Protein AF-A0A6H1ZRX7-F1 (afdb_monomer)

Solvent-accessible surface area (backbone atoms only — not comparable to full-atom values): 13673 Å² total; per-residue (Å²): 132,80,79,82,58,98,49,86,49,51,68,46,70,48,67,36,28,32,14,54,85,36,67,43,73,82,55,83,51,66,71,71,30,57,82,47,90,49,68,53,44,38,74,24,45,64,48,77,35,66,79,59,70,80,54,84,76,78,78,41,60,90,90,24,25,29,31,45,16,80,58,25,36,62,64,74,56,56,71,68,62,50,50,51,51,51,52,53,48,59,75,44,58,86,29,37,34,36,42,47,22,57,44,40,53,51,56,55,65,47,49,80,79,49,79,81,53,93,40,39,31,43,30,35,53,43,35,36,72,52,61,67,44,78,47,79,86,49,89,86,52,99,61,84,49,75,43,44,51,67,81,45,26,67,44,62,56,33,70,56,35,49,53,34,45,48,72,50,92,65,51,32,34,40,31,25,56,47,37,32,42,56,51,66,69,60,51,55,51,51,48,67,62,45,58,38,65,37,33,39,40,21,46,66,85,56,81,91,59,91,66,68,49,46,51,43,67,61,51,49,54,48,50,59,62,46,50,76,80,30,50,66,48,77,56,58,80,62,78,56,132

pLDDT: mean 92.77, std 12.01, range [29.75, 98.88]

Radius of gyration: 18.14 Å; Cα contacts (8 Å, |Δi|>4): 439; chains: 1; bounding box: 44×42×53 Å

Structure (mmCIF, N/CA/C/O backbone):
data_AF-A0A6H1ZRX7-F1
#
_entry.id   AF-A0A6H1ZRX7-F1
#
loop_
_atom_site.group_PDB
_atom_site.id
_atom_site.type_symbol
_atom_site.label_atom_id
_atom_site.label_alt_id
_atom_site.label_comp_id
_atom_site.label_asym_id
_atom_site.label_entity_id
_atom_site.label_seq_id
_atom_site.pdbx_PDB_ins_code
_atom_site.Cartn_x
_atom_site.Cartn_y
_atom_site.Cartn_z
_atom_site.occupancy
_atom_site.B_iso_or_equiv
_atom_site.auth_seq_id
_atom_site.auth_comp_id
_atom_site.auth_asym_id
_atom_site.auth_atom_id
_atom_site.pdbx_PDB_model_num
ATOM 1 N N . MET A 1 1 ? 17.869 -10.042 17.002 1.00 29.75 1 MET A N 1
ATOM 2 C CA . MET A 1 1 ? 16.642 -9.357 16.540 1.00 29.75 1 MET A CA 1
ATOM 3 C C . MET A 1 1 ? 16.739 -9.146 15.039 1.00 29.75 1 MET A C 1
ATOM 5 O O . MET A 1 1 ? 17.423 -8.232 14.589 1.00 29.75 1 MET A O 1
ATOM 9 N N . THR A 1 2 ? 16.136 -10.034 14.254 1.00 31.33 2 THR A N 1
ATOM 10 C CA . THR A 1 2 ? 15.875 -9.780 12.834 1.00 31.33 2 THR A CA 1
ATOM 11 C C . THR A 1 2 ? 15.080 -8.484 12.736 1.00 31.33 2 THR A C 1
ATOM 13 O O . THR A 1 2 ? 14.054 -8.352 13.391 1.00 31.33 2 THR A O 1
ATOM 16 N N . ARG A 1 3 ? 15.579 -7.491 11.990 1.00 42.88 3 ARG A N 1
ATOM 17 C CA . ARG A 1 3 ? 14.794 -6.286 11.689 1.00 42.88 3 ARG A CA 1
ATOM 18 C C . ARG A 1 3 ? 13.498 -6.749 11.026 1.00 42.88 3 ARG A C 1
ATOM 20 O O . ARG A 1 3 ? 13.576 -7.309 9.932 1.00 42.88 3 ARG A O 1
ATOM 27 N N . ASP A 1 4 ? 12.357 -6.542 11.680 1.00 58.94 4 ASP A N 1
ATOM 28 C CA . ASP A 1 4 ? 11.061 -6.905 11.113 1.00 58.94 4 ASP A CA 1
ATOM 29 C C . ASP A 1 4 ? 10.913 -6.252 9.738 1.00 58.94 4 ASP A C 1
ATOM 31 O O . ASP A 1 4 ? 11.025 -5.033 9.568 1.00 58.94 4 ASP A O 1
ATOM 35 N N . ARG A 1 5 ? 10.750 -7.093 8.716 1.00 73.69 5 ARG A N 1
ATOM 36 C CA . ARG A 1 5 ? 10.472 -6.643 7.352 1.00 73.69 5 ARG A CA 1
ATOM 37 C C . ARG A 1 5 ? 9.034 -6.120 7.325 1.00 73.69 5 ARG A C 1
ATOM 39 O O . ARG A 1 5 ? 8.172 -6.675 7.994 1.00 73.69 5 ARG A O 1
ATOM 46 N N . MET A 1 6 ? 8.756 -5.084 6.523 1.00 82.12 6 MET A N 1
ATOM 47 C CA . MET A 1 6 ? 7.382 -4.575 6.362 1.00 82.12 6 MET A CA 1
ATOM 48 C C . MET A 1 6 ? 6.406 -5.685 5.938 1.00 82.12 6 MET A C 1
ATOM 50 O O . MET A 1 6 ? 5.279 -5.704 6.419 1.00 82.12 6 MET A O 1
ATOM 54 N N . TYR A 1 7 ? 6.866 -6.611 5.097 1.00 91.38 7 TYR A N 1
ATOM 55 C CA . TYR A 1 7 ? 6.146 -7.815 4.693 1.00 91.38 7 TYR A CA 1
ATOM 56 C C . TYR A 1 7 ? 7.073 -9.019 4.861 1.00 91.38 7 TYR A C 1
ATOM 58 O O . TYR A 1 7 ? 8.249 -8.933 4.480 1.00 91.38 7 TYR A O 1
ATOM 66 N N . GLN A 1 8 ? 6.572 -10.104 5.452 1.00 92.56 8 GLN A N 1
ATOM 67 C CA . GLN A 1 8 ? 7.368 -11.308 5.714 1.00 92.56 8 GLN A CA 1
ATOM 68 C C . GLN A 1 8 ? 7.704 -12.037 4.407 1.00 92.56 8 GLN A C 1
ATOM 70 O O . GLN A 1 8 ? 8.841 -12.462 4.218 1.00 92.56 8 GLN A O 1
ATOM 75 N N . GLU A 1 9 ? 6.764 -12.037 3.465 1.00 95.38 9 GLU A N 1
ATOM 76 C CA . GLU A 1 9 ? 6.818 -12.687 2.149 1.00 95.38 9 GLU A CA 1
ATOM 77 C C . GLU A 1 9 ? 7.642 -11.887 1.125 1.00 95.38 9 GLU A C 1
ATOM 79 O O . GLU A 1 9 ? 7.784 -12.260 -0.039 1.00 95.38 9 GLU A O 1
ATOM 84 N N . ARG A 1 10 ? 8.218 -10.751 1.535 1.00 95.62 10 ARG A N 1
ATOM 85 C CA . ARG A 1 10 ? 9.048 -9.940 0.646 1.00 95.62 10 ARG A CA 1
ATOM 86 C C . ARG A 1 10 ? 10.395 -10.623 0.398 1.00 95.62 10 ARG A C 1
ATOM 88 O O . ARG A 1 10 ? 11.278 -10.594 1.267 1.00 95.62 10 ARG A O 1
ATOM 95 N N . ALA A 1 11 ? 10.582 -11.102 -0.830 1.00 96.62 11 ALA A N 1
ATOM 96 C CA . ALA A 1 11 ? 11.836 -11.671 -1.326 1.00 96.62 11 ALA A CA 1
ATOM 97 C C . ALA A 1 11 ? 12.908 -10.596 -1.575 1.00 96.62 11 ALA A C 1
ATOM 99 O O . ALA A 1 11 ? 14.098 -10.819 -1.350 1.00 96.62 11 ALA A O 1
ATOM 100 N N . GLY A 1 12 ? 12.498 -9.395 -1.992 1.00 96.06 12 GLY A N 1
ATOM 101 C CA . GLY A 1 12 ? 13.415 -8.296 -2.282 1.00 96.06 12 GLY A CA 1
ATOM 102 C C . GLY A 1 12 ? 12.723 -6.947 -2.438 1.00 96.06 12 GLY A C 1
ATOM 103 O O . GLY A 1 12 ? 11.503 -6.835 -2.334 1.00 96.06 12 GLY A O 1
ATOM 104 N N . ASN A 1 13 ? 13.520 -5.905 -2.677 1.00 95.75 13 ASN A N 1
ATOM 105 C CA . ASN A 1 13 ? 13.021 -4.577 -3.020 1.00 95.75 13 ASN A CA 1
ATOM 106 C C . ASN A 1 13 ? 13.842 -3.975 -4.159 1.00 95.75 13 ASN A C 1
ATOM 108 O O . ASN A 1 13 ? 15.051 -3.790 -4.014 1.00 95.75 13 ASN A O 1
ATOM 112 N N . ILE A 1 14 ? 13.163 -3.591 -5.233 1.00 97.12 14 ILE A N 1
ATOM 113 C CA . ILE A 1 14 ? 13.712 -2.775 -6.309 1.00 97.12 14 ILE A CA 1
ATOM 114 C C . ILE A 1 14 ? 13.394 -1.318 -5.972 1.00 97.12 14 ILE A C 1
ATOM 116 O O . ILE A 1 14 ? 12.264 -0.849 -6.091 1.00 97.12 14 ILE A O 1
ATOM 120 N N . SER A 1 15 ? 14.395 -0.589 -5.476 1.00 95.19 15 SER A N 1
ATOM 121 C CA . SER A 1 15 ? 14.228 0.791 -4.997 1.00 95.19 15 SER A CA 1
ATOM 122 C C . SER A 1 15 ? 14.261 1.812 -6.144 1.00 95.19 15 SER A C 1
ATOM 124 O O . SER A 1 15 ? 15.055 2.753 -6.100 1.00 95.19 15 SER A O 1
ATOM 126 N N . ALA A 1 16 ? 13.432 1.576 -7.171 1.00 97.06 16 ALA A N 1
ATOM 127 C CA . ALA A 1 16 ? 13.330 2.379 -8.396 1.00 97.06 16 ALA A CA 1
ATOM 128 C C . ALA A 1 16 ? 12.628 3.726 -8.183 1.00 97.06 16 ALA A C 1
ATOM 130 O O . ALA A 1 16 ? 12.727 4.612 -9.022 1.00 97.06 16 ALA A O 1
ATOM 131 N N . PHE A 1 17 ? 11.945 3.893 -7.050 1.00 97.75 17 PHE A N 1
ATOM 132 C CA . PHE A 1 17 ? 11.367 5.161 -6.630 1.00 97.75 17 PHE A CA 1
ATOM 133 C C . PHE A 1 17 ? 11.549 5.358 -5.131 1.00 97.75 17 PHE A C 1
ATOM 135 O O . PHE A 1 17 ? 11.467 4.404 -4.345 1.00 97.75 17 PHE A O 1
ATOM 142 N N . ARG A 1 18 ? 11.831 6.592 -4.724 1.00 97.31 18 ARG A N 1
ATOM 143 C CA . ARG A 1 18 ? 12.096 6.952 -3.329 1.00 97.31 18 ARG A CA 1
ATOM 144 C C . ARG A 1 18 ? 11.484 8.306 -3.023 1.00 97.31 18 ARG A C 1
ATOM 146 O O . ARG A 1 18 ? 11.400 9.149 -3.904 1.00 97.31 18 ARG A O 1
ATOM 153 N N . GLY A 1 19 ? 11.123 8.515 -1.761 1.00 97.69 19 GLY A N 1
ATOM 154 C CA . GLY A 1 19 ? 10.521 9.763 -1.303 1.00 97.69 19 GLY A CA 1
ATOM 155 C C . GLY A 1 19 ? 9.003 9.799 -1.478 1.00 97.69 19 GLY A C 1
ATOM 156 O O . GLY A 1 19 ? 8.410 9.050 -2.255 1.00 97.69 19 GLY A O 1
ATOM 157 N N . CYS A 1 20 ? 8.353 10.631 -0.670 1.00 97.88 20 CYS A N 1
ATOM 158 C CA . CYS A 1 20 ? 6.898 10.760 -0.634 1.00 97.88 20 CYS A CA 1
ATOM 159 C C . CYS A 1 20 ? 6.506 12.084 0.033 1.00 97.88 20 C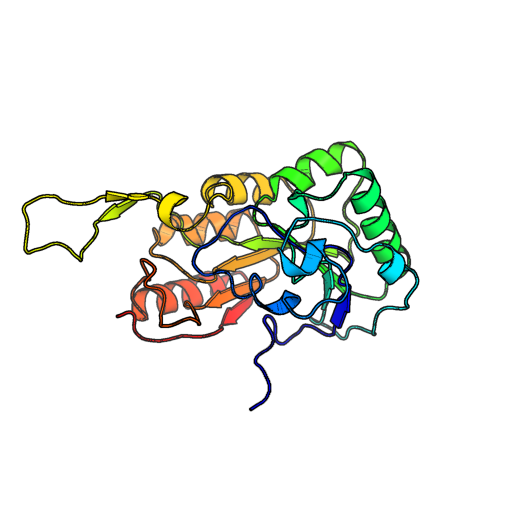YS A C 1
ATOM 161 O O . CYS A 1 20 ? 7.042 12.438 1.087 1.00 97.88 20 CYS A O 1
ATOM 163 N N . SER A 1 21 ? 5.510 12.769 -0.536 1.00 97.44 21 SER A N 1
ATOM 164 C CA . SER A 1 21 ? 5.044 14.082 -0.059 1.00 97.44 21 SER A CA 1
ATOM 165 C C . SER A 1 21 ? 3.755 14.033 0.772 1.00 97.44 21 SER A C 1
ATOM 167 O O . SER A 1 21 ? 3.277 15.069 1.232 1.00 97.44 21 SER A O 1
ATOM 169 N N . PHE A 1 22 ? 3.197 12.846 1.046 1.00 97.44 22 PHE A N 1
ATOM 170 C CA . PHE A 1 22 ? 1.959 12.718 1.830 1.00 97.44 22 PHE A CA 1
ATOM 171 C C . PHE A 1 22 ? 2.107 13.053 3.316 1.00 97.44 22 PHE A C 1
ATOM 173 O O . PHE A 1 22 ? 1.106 13.206 4.009 1.00 97.44 22 PHE A O 1
ATOM 180 N N . GLY A 1 23 ? 3.332 13.163 3.835 1.00 95.62 23 GLY A N 1
ATOM 181 C CA . GLY A 1 23 ? 3.567 13.684 5.184 1.00 95.62 23 GLY A CA 1
ATOM 182 C C . GLY A 1 23 ? 2.878 12.902 6.308 1.00 95.62 23 GLY A C 1
ATOM 183 O O . GLY A 1 23 ? 2.513 13.510 7.309 1.00 95.62 23 GLY A O 1
ATOM 184 N N . CYS A 1 24 ? 2.690 11.584 6.155 1.00 96.50 24 CYS A N 1
ATOM 185 C CA . CYS A 1 24 ? 2.067 10.755 7.190 1.00 96.50 24 CYS A CA 1
ATOM 186 C C . CYS A 1 24 ? 2.858 10.865 8.503 1.00 96.50 24 CYS A C 1
ATOM 188 O O . CYS A 1 24 ? 4.070 10.619 8.503 1.00 96.50 24 CYS A O 1
ATOM 190 N N . THR A 1 25 ? 2.192 11.178 9.615 1.00 95.31 25 THR A N 1
ATOM 191 C CA . THR A 1 25 ? 2.852 11.339 10.924 1.00 95.31 25 THR A CA 1
ATOM 192 C C . THR A 1 25 ? 3.548 10.050 11.359 1.00 95.31 25 THR A C 1
ATOM 194 O O . THR A 1 25 ? 4.666 10.089 11.860 1.00 95.31 25 THR A O 1
ATOM 197 N N . TYR A 1 26 ? 2.940 8.905 11.052 1.00 93.88 26 TYR A N 1
ATOM 198 C CA . TYR A 1 26 ? 3.393 7.547 11.365 1.00 93.88 26 TYR A CA 1
ATOM 199 C C . TYR A 1 26 ? 4.330 6.917 10.313 1.00 93.88 26 TYR A C 1
ATOM 201 O O . TYR A 1 26 ? 4.549 5.707 10.321 1.00 93.88 26 TYR A O 1
ATOM 209 N N . CYS A 1 27 ? 4.886 7.692 9.374 1.00 94.31 27 CYS A N 1
ATOM 210 C CA . CYS A 1 27 ? 5.731 7.139 8.311 1.00 94.31 27 CYS A CA 1
ATOM 211 C C . CYS A 1 27 ? 7.027 6.505 8.854 1.00 94.31 27 CYS A C 1
ATOM 213 O O . CYS A 1 27 ? 7.922 7.206 9.329 1.00 94.31 27 CYS A O 1
ATOM 215 N N . ALA A 1 28 ? 7.174 5.187 8.687 1.00 91.38 28 ALA A N 1
ATOM 216 C CA . ALA A 1 28 ? 8.382 4.455 9.076 1.00 91.38 28 ALA A CA 1
ATOM 217 C C . ALA A 1 28 ? 9.591 4.723 8.154 1.00 91.38 28 ALA A C 1
ATOM 219 O O . ALA A 1 28 ? 10.735 4.530 8.562 1.00 91.38 28 ALA A O 1
ATOM 220 N N . PHE A 1 29 ? 9.364 5.189 6.919 1.00 92.69 29 PHE A N 1
ATOM 221 C CA . PHE A 1 29 ? 10.412 5.292 5.895 1.00 92.69 29 PHE A CA 1
ATOM 222 C C . PHE A 1 29 ? 11.090 6.659 5.800 1.00 92.69 29 PHE A C 1
ATOM 224 O O . PHE A 1 29 ? 12.233 6.723 5.344 1.00 92.69 29 PHE A O 1
ATOM 231 N N . ARG A 1 30 ? 10.453 7.734 6.285 1.00 89.69 30 ARG A N 1
ATOM 232 C CA . ARG A 1 30 ? 10.928 9.122 6.113 1.00 89.69 30 ARG A CA 1
ATOM 233 C C . ARG A 1 30 ? 12.377 9.336 6.553 1.00 89.69 30 ARG A C 1
ATOM 235 O O . ARG A 1 30 ? 13.105 10.117 5.956 1.00 89.69 30 ARG A O 1
ATOM 242 N N . ASN A 1 31 ? 12.806 8.625 7.594 1.00 90.12 31 ASN A N 1
ATOM 243 C CA . ASN A 1 31 ? 14.141 8.779 8.171 1.00 90.12 31 ASN A CA 1
ATOM 244 C C . ASN A 1 31 ? 15.133 7.690 7.739 1.00 90.12 31 ASN A C 1
ATOM 246 O O . ASN A 1 31 ? 16.293 7.732 8.146 1.00 90.12 31 ASN A O 1
ATOM 250 N N . THR A 1 32 ? 14.709 6.729 6.915 1.00 92.56 32 THR A N 1
ATOM 251 C CA . THR A 1 32 ? 15.544 5.581 6.517 1.00 92.56 32 THR A CA 1
ATOM 252 C C . THR A 1 32 ? 16.615 5.950 5.492 1.00 92.56 32 THR A C 1
ATOM 254 O O . THR A 1 32 ? 17.658 5.304 5.439 1.00 92.56 32 THR A O 1
ATOM 257 N N . LEU A 1 33 ? 16.399 7.025 4.725 1.00 93.31 33 LEU A N 1
ATOM 258 C CA . LEU A 1 33 ? 17.283 7.465 3.641 1.00 93.31 33 LEU A CA 1
ATOM 259 C C . LEU A 1 33 ? 18.224 8.619 4.027 1.00 93.31 33 LEU A C 1
ATOM 261 O O . LEU A 1 33 ? 18.982 9.096 3.186 1.00 93.31 33 LEU A O 1
ATOM 265 N N . ARG A 1 34 ? 18.251 9.038 5.302 1.00 92.88 34 ARG A N 1
ATOM 266 C CA . ARG A 1 34 ? 19.078 10.169 5.783 1.00 92.88 34 ARG A CA 1
ATOM 267 C C . ARG A 1 34 ? 20.581 10.005 5.528 1.00 92.88 34 ARG A C 1
ATOM 269 O O . ARG A 1 34 ? 21.298 10.994 5.474 1.00 92.88 34 ARG A O 1
ATOM 276 N N . ARG A 1 35 ? 21.056 8.763 5.390 1.00 93.19 35 ARG A N 1
ATOM 277 C CA . ARG A 1 35 ? 22.462 8.419 5.107 1.00 93.19 35 ARG A CA 1
ATOM 278 C C . ARG A 1 35 ? 22.719 8.065 3.635 1.00 93.19 35 ARG A C 1
ATOM 280 O O . ARG A 1 35 ? 23.774 7.528 3.322 1.00 93.19 35 ARG A O 1
ATOM 287 N N . SER A 1 36 ? 21.757 8.311 2.742 1.00 93.88 36 SER A N 1
ATOM 288 C CA . SER A 1 36 ? 21.918 8.075 1.301 1.00 93.88 36 SER A CA 1
ATOM 289 C C . SER A 1 36 ? 23.018 8.965 0.711 1.00 93.88 36 SER A C 1
ATOM 291 O O . SER A 1 36 ? 23.246 10.075 1.191 1.00 93.88 36 SER A O 1
ATOM 293 N N . SER A 1 37 ? 23.689 8.512 -0.348 1.00 94.81 37 SER A N 1
ATOM 294 C CA . SER A 1 37 ? 24.596 9.354 -1.140 1.00 94.81 37 SER A CA 1
ATOM 295 C C . SER A 1 37 ? 23.838 10.376 -1.994 1.00 94.81 37 SER A C 1
ATOM 297 O O . SER A 1 37 ? 24.353 11.463 -2.228 1.00 94.81 37 SER A O 1
ATOM 299 N N . CYS A 1 38 ? 22.606 10.059 -2.403 1.00 96.50 38 CYS A N 1
ATOM 300 C CA . CYS A 1 38 ? 21.742 10.960 -3.160 1.00 96.50 38 CYS A CA 1
ATOM 301 C C . CYS A 1 38 ? 21.141 12.043 -2.249 1.00 96.50 38 CYS A C 1
ATOM 303 O O . CYS A 1 38 ? 20.524 11.731 -1.229 1.00 96.50 38 CYS A O 1
ATOM 305 N N . GLU A 1 39 ? 21.288 13.309 -2.635 1.00 97.19 39 GLU A N 1
ATOM 306 C CA . GLU A 1 39 ? 20.795 14.465 -1.880 1.00 97.19 39 GLU A CA 1
ATOM 307 C C . GLU A 1 39 ? 19.269 14.454 -1.721 1.00 97.19 39 GLU A C 1
ATOM 309 O O . GLU A 1 39 ? 18.771 14.501 -0.594 1.00 97.19 39 GLU A O 1
ATOM 314 N N . LYS A 1 40 ? 18.530 14.253 -2.820 1.00 97.81 40 LYS A N 1
ATOM 315 C CA . LYS A 1 40 ? 17.060 14.155 -2.821 1.00 97.81 40 LYS A CA 1
ATOM 316 C C . LYS A 1 40 ? 16.547 13.055 -1.890 1.00 97.81 40 LYS A C 1
ATOM 318 O O . LYS A 1 40 ? 15.585 13.241 -1.146 1.00 97.81 40 LYS A O 1
ATOM 323 N N . CYS A 1 41 ? 17.244 11.916 -1.852 1.00 97.06 41 CYS A N 1
ATOM 324 C CA . CYS A 1 41 ? 16.946 10.835 -0.913 1.00 97.06 41 CYS A CA 1
ATOM 325 C C . CYS A 1 41 ? 17.078 11.268 0.554 1.00 97.06 41 CYS A C 1
ATOM 327 O O . CYS A 1 41 ? 16.247 10.866 1.370 1.00 97.06 41 CYS A O 1
ATOM 329 N N . ARG A 1 42 ? 18.102 12.060 0.912 1.00 96.69 42 ARG A N 1
ATOM 330 C CA . ARG A 1 42 ? 18.337 12.481 2.309 1.00 96.69 42 ARG A CA 1
ATOM 331 C C . ARG A 1 42 ? 17.192 13.328 2.849 1.00 96.69 42 ARG A C 1
ATOM 333 O O . ARG A 1 42 ? 16.850 13.196 4.024 1.00 96.69 42 ARG A O 1
ATOM 340 N N . ILE A 1 43 ? 16.607 14.158 1.988 1.00 96.06 43 ILE A N 1
ATOM 341 C CA . ILE A 1 43 ? 15.466 15.022 2.314 1.00 96.06 43 ILE A CA 1
ATOM 342 C C . ILE A 1 43 ? 14.107 14.370 2.016 1.00 96.06 43 ILE A C 1
ATOM 344 O O . ILE A 1 43 ? 13.069 14.965 2.296 1.00 96.06 43 ILE A O 1
ATOM 348 N N . PHE A 1 44 ? 14.105 13.123 1.529 1.00 96.94 44 PHE A N 1
ATOM 349 C CA . PHE A 1 44 ? 12.909 12.339 1.206 1.00 96.94 44 PHE A CA 1
ATOM 350 C C . PHE A 1 44 ? 12.023 12.964 0.108 1.00 96.94 44 PHE A C 1
ATOM 352 O O . PHE A 1 44 ? 10.813 12.726 0.074 1.00 96.94 44 PHE A O 1
ATOM 359 N N . GLU A 1 45 ? 12.630 13.739 -0.796 1.00 97.75 45 GLU A N 1
ATOM 360 C CA . GLU A 1 45 ? 11.983 14.281 -1.996 1.00 97.75 45 GLU A CA 1
ATOM 361 C C . GLU A 1 45 ? 11.624 13.128 -2.954 1.00 97.75 45 GLU A C 1
ATOM 363 O O . GLU A 1 45 ? 12.478 12.266 -3.178 1.00 97.75 45 GLU A O 1
ATOM 368 N N . PRO A 1 46 ? 10.398 13.063 -3.509 1.00 98.12 46 PRO A N 1
ATOM 369 C CA . PRO A 1 46 ? 10.025 12.042 -4.490 1.00 98.12 46 PRO A CA 1
ATOM 370 C C . PRO A 1 46 ? 10.869 12.122 -5.772 1.00 98.12 46 PRO A C 1
ATOM 372 O O . PRO A 1 46 ? 10.929 13.175 -6.399 1.00 98.12 46 PRO A O 1
ATOM 375 N N . HIS A 1 47 ? 11.524 11.027 -6.163 1.00 97.94 47 HIS A N 1
ATOM 376 C CA . HIS A 1 47 ? 12.254 10.912 -7.434 1.00 97.94 47 HIS A CA 1
ATOM 377 C C . HIS A 1 47 ? 12.536 9.448 -7.805 1.00 97.94 47 HIS A C 1
ATOM 379 O O . HIS A 1 47 ? 12.568 8.553 -6.947 1.00 97.94 47 HIS A O 1
ATOM 385 N N . ALA A 1 48 ? 12.767 9.220 -9.099 1.00 97.88 48 ALA A N 1
ATOM 386 C CA . ALA A 1 48 ? 13.123 7.922 -9.649 1.00 97.88 48 ALA A CA 1
ATOM 387 C C . ALA A 1 48 ? 14.623 7.601 -9.515 1.00 97.88 48 ALA A C 1
ATOM 389 O O . ALA A 1 48 ? 15.479 8.478 -9.411 1.00 97.88 48 ALA A O 1
ATOM 390 N N . HIS A 1 49 ? 14.909 6.304 -9.524 1.00 97.12 49 HIS A N 1
ATOM 391 C CA . HIS A 1 49 ? 16.229 5.678 -9.551 1.00 97.12 49 HIS A CA 1
ATOM 392 C C . HIS A 1 49 ? 16.192 4.534 -10.570 1.00 97.12 49 HIS A C 1
ATOM 394 O O . HIS A 1 49 ? 16.256 3.360 -10.202 1.00 97.12 49 HIS A O 1
ATOM 400 N N . LEU A 1 50 ? 15.970 4.854 -11.846 1.00 97.00 50 LEU A N 1
ATOM 401 C CA . LEU A 1 50 ? 15.710 3.846 -12.881 1.00 97.00 50 LEU A CA 1
ATOM 402 C C . LEU A 1 50 ? 16.933 2.986 -13.220 1.00 97.00 50 LEU A C 1
ATOM 404 O O . LEU A 1 50 ? 16.763 1.872 -13.705 1.00 97.00 50 LEU A O 1
ATOM 408 N N . GLU A 1 51 ? 18.143 3.419 -12.862 1.00 96.38 51 GLU A N 1
ATOM 409 C CA . GLU A 1 51 ? 19.376 2.637 -13.018 1.00 96.38 51 GLU A CA 1
ATOM 410 C C . GLU A 1 51 ? 19.334 1.290 -12.273 1.00 96.38 51 GLU A C 1
ATOM 412 O O . GLU A 1 51 ? 20.095 0.367 -12.558 1.00 96.38 51 GLU A O 1
ATOM 417 N N . VAL A 1 52 ? 18.438 1.133 -11.290 1.00 95.50 52 VAL A N 1
ATOM 418 C CA . VAL A 1 52 ? 18.270 -0.149 -10.592 1.00 95.50 52 VAL A CA 1
ATOM 419 C C . VAL A 1 52 ? 17.560 -1.203 -11.445 1.00 95.50 52 VAL A C 1
ATOM 421 O O . VAL A 1 52 ? 17.641 -2.384 -11.103 1.00 95.50 52 VAL A O 1
ATOM 424 N N . LEU A 1 53 ? 16.873 -0.801 -12.520 1.00 96.69 53 LEU A N 1
ATOM 425 C CA . LEU A 1 53 ? 16.144 -1.695 -13.426 1.00 96.69 53 LEU A CA 1
ATOM 426 C C . LEU A 1 53 ? 17.081 -2.477 -14.364 1.00 96.69 53 LEU A C 1
ATOM 428 O O . LEU A 1 53 ? 16.669 -3.476 -14.950 1.00 96.69 53 LEU A O 1
ATOM 432 N N . ASP A 1 54 ? 18.362 -2.107 -14.435 1.00 95.56 54 ASP A N 1
ATOM 433 C CA . ASP A 1 54 ? 19.385 -2.884 -15.149 1.00 95.56 54 ASP A CA 1
ATOM 434 C C . ASP A 1 54 ? 19.744 -4.188 -14.418 1.00 95.56 54 ASP A C 1
ATOM 436 O O . ASP A 1 54 ? 20.350 -5.100 -14.985 1.00 95.56 54 ASP A O 1
ATOM 440 N N . LYS A 1 55 ? 19.355 -4.308 -13.143 1.00 94.00 55 LYS A N 1
ATOM 441 C CA . LYS A 1 55 ? 19.668 -5.463 -12.299 1.00 94.00 55 LYS A CA 1
ATOM 442 C C . LYS A 1 55 ? 18.614 -6.557 -12.429 1.00 94.00 55 LYS A C 1
ATOM 444 O O . LYS A 1 55 ? 17.409 -6.301 -12.415 1.00 94.00 55 LYS A O 1
ATOM 449 N N . THR A 1 56 ? 19.076 -7.804 -12.439 1.00 97.25 56 THR A N 1
ATOM 450 C CA . THR A 1 56 ? 18.210 -8.983 -12.328 1.00 97.25 56 THR A CA 1
ATOM 451 C C . THR A 1 56 ? 17.567 -9.044 -10.934 1.00 97.25 56 THR A C 1
ATOM 453 O O . THR A 1 56 ? 18.293 -9.039 -9.934 1.00 97.25 56 THR A O 1
ATOM 456 N N . PRO A 1 57 ? 16.227 -9.108 -10.829 1.00 97.38 57 PRO A N 1
ATOM 457 C CA . PRO A 1 57 ? 15.547 -9.252 -9.552 1.00 97.38 57 PRO A CA 1
ATOM 458 C C . PRO A 1 57 ? 15.760 -10.666 -8.978 1.00 97.38 57 PRO A C 1
ATOM 460 O O . PRO A 1 57 ? 15.946 -11.619 -9.743 1.00 97.38 57 PRO A O 1
ATOM 463 N N . PRO A 1 58 ? 15.712 -10.843 -7.641 1.00 96.81 58 PRO A N 1
ATOM 464 C CA . PRO A 1 58 ? 15.753 -12.175 -7.035 1.00 96.81 58 PRO A CA 1
ATOM 465 C C . PRO A 1 58 ? 14.582 -13.043 -7.511 1.00 96.81 58 PRO A C 1
ATOM 467 O O . PRO A 1 58 ? 13.569 -12.523 -7.968 1.00 96.81 58 PRO A O 1
ATOM 470 N N . LYS A 1 59 ? 14.696 -14.370 -7.382 1.00 97.31 59 LYS A N 1
ATOM 471 C CA . LYS A 1 59 ? 13.551 -15.267 -7.604 1.00 97.31 59 LYS A CA 1
ATOM 472 C C . LYS A 1 59 ? 12.499 -15.103 -6.508 1.00 97.31 59 LYS A C 1
ATOM 474 O O . LYS A 1 59 ? 12.853 -14.828 -5.366 1.00 97.31 59 LYS A O 1
ATOM 479 N N . THR A 1 60 ? 11.234 -15.306 -6.864 1.00 97.75 60 THR A N 1
ATOM 480 C CA . THR A 1 60 ? 10.116 -15.422 -5.918 1.00 97.75 60 THR A CA 1
ATOM 481 C C . THR A 1 60 ? 9.648 -16.869 -5.858 1.00 97.75 60 THR A C 1
ATOM 483 O O . THR A 1 60 ? 9.596 -17.551 -6.885 1.00 97.75 60 THR A O 1
ATOM 486 N N . LYS A 1 61 ? 9.307 -17.336 -4.662 1.00 96.12 61 LYS A N 1
ATOM 487 C CA . LYS A 1 61 ? 8.532 -18.562 -4.428 1.00 96.12 61 LYS A CA 1
ATOM 488 C C . LYS A 1 61 ? 7.023 -18.271 -4.522 1.00 96.12 61 LYS A C 1
ATOM 490 O O . LYS A 1 61 ? 6.657 -17.103 -4.670 1.00 96.12 61 LYS A O 1
ATOM 495 N N . PRO A 1 62 ? 6.144 -19.292 -4.437 1.00 92.50 62 PRO A N 1
ATOM 496 C CA . PRO A 1 62 ? 4.722 -19.051 -4.199 1.00 92.50 62 PRO A CA 1
ATOM 497 C C . PRO A 1 62 ? 4.520 -18.085 -3.024 1.00 92.50 62 PRO A C 1
ATOM 499 O O . PRO A 1 62 ? 5.278 -18.132 -2.056 1.00 92.50 62 PRO A O 1
ATOM 502 N N . ASP A 1 63 ? 3.559 -17.173 -3.165 1.00 90.88 63 ASP A N 1
ATOM 503 C CA . ASP A 1 63 ? 3.182 -16.122 -2.201 1.00 90.88 63 ASP A CA 1
ATOM 504 C C . ASP A 1 63 ? 4.232 -15.035 -1.909 1.00 90.88 63 ASP A C 1
ATOM 506 O O . ASP A 1 63 ? 3.900 -13.994 -1.333 1.00 90.88 63 ASP A O 1
ATOM 510 N N . GLU A 1 64 ? 5.478 -15.220 -2.355 1.00 97.25 64 GLU A N 1
ATOM 511 C CA . GLU A 1 64 ? 6.511 -14.195 -2.279 1.00 97.25 64 GLU A CA 1
ATOM 512 C C . GLU A 1 64 ? 6.358 -13.147 -3.382 1.00 97.25 64 GLU A C 1
ATOM 514 O O . GLU A 1 64 ? 5.926 -13.416 -4.505 1.00 97.25 64 GLU A O 1
ATOM 519 N N . PHE A 1 65 ? 6.811 -11.935 -3.077 1.00 98.31 65 PHE A N 1
ATOM 520 C CA . PHE A 1 65 ? 6.851 -10.840 -4.035 1.00 98.31 65 PHE A CA 1
ATOM 521 C C . PHE A 1 65 ? 8.059 -9.931 -3.824 1.00 98.31 65 PHE A C 1
ATOM 523 O O . PHE A 1 65 ? 8.715 -9.904 -2.775 1.00 98.31 65 PHE A O 1
ATOM 530 N N . ILE A 1 66 ? 8.336 -9.137 -4.847 1.00 98.38 66 ILE A N 1
ATOM 531 C CA . ILE A 1 66 ? 9.378 -8.120 -4.857 1.00 98.38 66 ILE A CA 1
ATOM 532 C C . ILE A 1 66 ? 8.699 -6.764 -4.824 1.00 98.38 66 ILE A C 1
ATOM 534 O O . ILE A 1 66 ? 7.918 -6.426 -5.709 1.00 98.38 66 ILE A O 1
ATOM 538 N N . THR A 1 67 ? 8.991 -5.963 -3.806 1.00 97.75 67 THR A N 1
ATOM 539 C CA . THR A 1 67 ? 8.427 -4.614 -3.744 1.00 97.75 67 THR A CA 1
ATOM 540 C C . THR A 1 67 ? 9.143 -3.700 -4.724 1.00 97.75 67 THR A C 1
ATOM 542 O O . THR A 1 67 ? 10.371 -3.752 -4.829 1.00 97.75 67 THR A O 1
ATOM 545 N N . ILE A 1 68 ? 8.401 -2.815 -5.380 1.00 97.38 68 ILE A N 1
ATOM 546 C CA . ILE A 1 68 ? 8.976 -1.711 -6.148 1.00 97.38 68 ILE A CA 1
ATOM 547 C C . ILE A 1 68 ? 8.688 -0.411 -5.410 1.00 97.38 68 ILE A C 1
ATOM 549 O O . ILE A 1 68 ? 7.541 -0.091 -5.114 1.00 97.38 68 ILE A O 1
ATOM 553 N N . GLY A 1 69 ? 9.750 0.325 -5.084 1.00 93.69 69 GLY A N 1
ATOM 554 C CA . GLY A 1 69 ? 9.630 1.640 -4.459 1.00 93.69 69 GLY A CA 1
ATOM 555 C C . GLY A 1 69 ? 9.153 1.624 -3.004 1.00 93.69 69 GLY A C 1
ATOM 556 O O . GLY A 1 69 ? 8.475 2.552 -2.589 1.00 93.69 69 GLY A O 1
ATOM 557 N N . LEU A 1 70 ? 9.533 0.622 -2.195 1.00 94.00 70 LEU A N 1
ATOM 558 C CA . LEU A 1 70 ? 9.105 0.512 -0.784 1.00 94.00 70 LEU A CA 1
ATOM 559 C C . LEU A 1 70 ? 9.343 1.783 0.059 1.00 94.00 70 LEU A C 1
ATOM 561 O O . LEU A 1 70 ? 8.621 2.052 1.012 1.00 94.00 70 LEU A O 1
ATOM 565 N N . THR A 1 71 ? 10.390 2.545 -0.260 1.00 94.69 71 THR A N 1
ATOM 566 C CA . THR A 1 71 ? 10.765 3.786 0.437 1.00 94.69 71 THR A CA 1
ATOM 567 C C . THR A 1 71 ? 10.230 5.044 -0.251 1.00 94.69 71 THR A C 1
ATOM 569 O O . THR A 1 71 ? 10.765 6.133 -0.039 1.00 94.69 71 THR A O 1
ATOM 572 N N . GLY A 1 72 ? 9.222 4.912 -1.104 1.00 96.25 72 GLY A N 1
ATOM 573 C CA . GLY A 1 72 ? 8.564 6.017 -1.782 1.00 96.25 72 GLY A CA 1
ATOM 574 C C . GLY A 1 72 ? 7.088 5.730 -2.024 1.00 96.25 72 GLY A C 1
ATOM 575 O O . GLY A 1 72 ? 6.564 4.709 -1.587 1.00 96.25 72 GLY A O 1
ATOM 576 N N . ASP A 1 73 ? 6.411 6.656 -2.693 1.00 97.69 73 ASP A N 1
ATOM 577 C CA . ASP A 1 73 ? 5.039 6.447 -3.151 1.00 97.69 73 ASP A CA 1
ATOM 578 C C . ASP A 1 73 ? 4.958 6.701 -4.654 1.00 97.69 73 ASP A C 1
ATOM 580 O O . ASP A 1 73 ? 5.184 7.822 -5.106 1.00 97.69 73 ASP A O 1
ATOM 584 N N . ILE A 1 74 ? 4.649 5.653 -5.419 1.00 96.00 74 ILE A N 1
ATOM 585 C CA . ILE A 1 74 ? 4.778 5.675 -6.880 1.00 96.00 74 ILE A CA 1
ATOM 586 C C . ILE A 1 74 ? 3.837 6.674 -7.564 1.00 96.00 74 ILE A C 1
ATOM 588 O O . ILE A 1 74 ? 4.069 7.034 -8.707 1.00 96.00 74 ILE A O 1
ATOM 592 N N . SER A 1 75 ? 2.810 7.178 -6.872 1.00 97.19 75 SER A N 1
ATOM 593 C CA . SER A 1 75 ? 1.900 8.182 -7.443 1.00 97.19 75 SER A CA 1
ATOM 594 C C . SER A 1 75 ? 2.546 9.545 -7.720 1.00 97.19 75 SER A C 1
ATOM 596 O O . SER A 1 75 ? 1.926 10.390 -8.361 1.00 97.19 75 SER A O 1
ATOM 598 N N . PHE A 1 76 ? 3.775 9.769 -7.245 1.00 97.50 76 PHE A N 1
ATOM 599 C CA . PHE A 1 76 ? 4.581 10.950 -7.572 1.00 97.50 76 PHE A CA 1
ATOM 600 C C . PHE A 1 76 ? 5.534 10.729 -8.761 1.00 97.50 76 PHE A C 1
ATOM 602 O O . PHE A 1 76 ? 6.300 11.631 -9.086 1.00 97.50 76 PHE A O 1
ATOM 609 N N . MET A 1 77 ? 5.538 9.539 -9.364 1.00 95.69 77 MET A N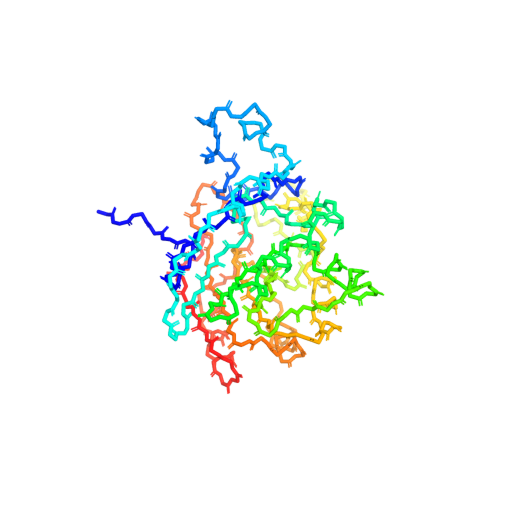 1
ATOM 610 C CA . MET A 1 77 ? 6.389 9.200 -10.505 1.00 95.69 77 MET A CA 1
ATOM 611 C C . MET A 1 77 ? 5.819 9.762 -11.814 1.00 95.69 77 MET A C 1
ATOM 613 O O . MET A 1 77 ? 4.598 9.835 -11.992 1.00 95.69 77 MET A O 1
ATOM 617 N N . ASP A 1 78 ? 6.698 10.105 -12.756 1.00 95.44 78 ASP A N 1
ATOM 618 C CA . ASP A 1 78 ? 6.271 10.438 -14.112 1.00 95.44 78 ASP A CA 1
ATOM 619 C C . ASP A 1 78 ? 5.647 9.205 -14.813 1.00 95.44 78 ASP A C 1
ATOM 621 O O . ASP A 1 78 ? 6.194 8.101 -14.736 1.00 95.44 78 ASP A O 1
ATOM 625 N N . PRO A 1 79 ? 4.507 9.345 -15.513 1.00 94.50 79 PRO A N 1
ATOM 626 C CA . PRO A 1 79 ? 3.860 8.232 -16.204 1.00 94.50 79 PRO A CA 1
ATOM 627 C C . PRO A 1 79 ? 4.764 7.404 -17.131 1.00 94.50 79 PRO A C 1
ATOM 629 O O . PRO A 1 79 ? 4.599 6.184 -17.199 1.00 94.50 79 PRO A O 1
ATOM 632 N N . ALA A 1 80 ? 5.713 8.020 -17.842 1.00 93.62 80 ALA A N 1
ATOM 633 C CA . ALA A 1 80 ? 6.612 7.298 -18.740 1.00 93.62 80 ALA A CA 1
ATOM 634 C C . ALA A 1 80 ? 7.626 6.446 -17.959 1.00 93.62 80 ALA A C 1
ATOM 636 O O . ALA A 1 80 ? 7.890 5.301 -18.332 1.00 93.62 80 ALA A O 1
ATOM 637 N N . GLU A 1 81 ? 8.135 6.958 -16.835 1.00 95.88 81 GLU A N 1
ATOM 638 C CA . GLU A 1 81 ? 8.993 6.192 -15.921 1.00 95.88 81 GLU A CA 1
ATOM 639 C C . GLU A 1 81 ? 8.242 4.982 -15.345 1.00 95.88 81 GLU A C 1
ATOM 641 O O . GLU A 1 81 ? 8.790 3.876 -15.272 1.00 95.88 81 GLU A O 1
ATOM 646 N N . PHE A 1 82 ? 6.961 5.160 -15.003 1.00 96.12 82 PHE A N 1
ATOM 647 C CA . PHE A 1 82 ? 6.118 4.072 -14.511 1.00 96.12 82 PHE A CA 1
ATOM 648 C C . PHE A 1 82 ? 5.897 2.986 -15.567 1.00 96.12 82 PHE A C 1
ATOM 650 O O . PHE A 1 82 ? 5.983 1.795 -15.261 1.00 96.12 82 PHE A O 1
ATOM 657 N N . ILE A 1 83 ? 5.674 3.369 -16.827 1.00 94.25 83 ILE A N 1
ATOM 658 C CA . ILE A 1 83 ? 5.605 2.417 -17.945 1.00 94.25 83 ILE A CA 1
ATOM 659 C C . ILE A 1 83 ? 6.923 1.634 -18.065 1.00 94.25 83 ILE A C 1
ATOM 661 O O . ILE A 1 83 ? 6.894 0.420 -18.273 1.00 94.25 83 ILE A O 1
ATOM 665 N N . GLY A 1 84 ? 8.071 2.284 -17.846 1.00 95.19 84 GLY A N 1
ATOM 666 C CA . GLY A 1 84 ? 9.373 1.615 -17.761 1.00 95.19 84 GLY A CA 1
ATOM 667 C C . GLY A 1 84 ? 9.439 0.554 -16.654 1.00 95.19 84 GLY A C 1
ATOM 668 O O . GLY A 1 84 ? 9.932 -0.553 -16.885 1.00 95.19 84 GLY A O 1
ATOM 669 N N . ILE A 1 85 ? 8.872 0.837 -15.475 1.00 97.12 85 ILE A N 1
ATOM 670 C CA . ILE A 1 85 ? 8.735 -0.147 -14.388 1.00 97.12 85 ILE A CA 1
ATOM 671 C C . ILE A 1 85 ? 7.864 -1.333 -14.813 1.00 97.12 85 ILE A C 1
ATOM 673 O O . ILE A 1 85 ? 8.236 -2.479 -14.556 1.00 97.12 85 ILE A O 1
ATOM 677 N N . LEU A 1 86 ? 6.731 -1.095 -15.478 1.00 97.12 86 LEU A N 1
ATOM 678 C CA . LEU A 1 86 ? 5.883 -2.186 -15.968 1.00 97.12 86 LEU A CA 1
ATOM 679 C C . LEU A 1 86 ? 6.611 -3.047 -17.011 1.00 97.12 86 LEU A C 1
ATOM 681 O O . LEU A 1 86 ? 6.514 -4.273 -16.960 1.00 97.12 86 LEU A O 1
ATOM 685 N N . GLY A 1 87 ? 7.398 -2.429 -17.896 1.00 97.06 87 GLY A N 1
ATOM 686 C CA . GLY A 1 87 ? 8.271 -3.136 -18.835 1.00 97.06 87 GLY A CA 1
ATOM 687 C C . GLY A 1 87 ? 9.305 -4.020 -18.129 1.00 97.06 87 GLY A C 1
ATOM 688 O O . GLY A 1 87 ? 9.522 -5.165 -18.528 1.00 97.06 87 GLY A O 1
ATOM 689 N N . TYR A 1 88 ? 9.890 -3.539 -17.028 1.00 98.06 88 TYR A N 1
ATOM 690 C CA . TYR A 1 88 ? 10.774 -4.346 -16.184 1.00 98.06 88 TYR A CA 1
ATOM 691 C C . TYR A 1 88 ? 10.045 -5.539 -15.550 1.00 98.06 88 TYR A C 1
ATOM 693 O O . TYR A 1 88 ? 10.566 -6.655 -15.574 1.00 98.06 88 TYR A O 1
ATOM 701 N N . CYS A 1 89 ? 8.832 -5.339 -15.028 1.00 98.19 89 CYS A N 1
ATOM 702 C CA . CYS A 1 89 ? 8.022 -6.430 -14.483 1.00 98.19 89 CYS A CA 1
ATOM 703 C C . CYS A 1 89 ? 7.696 -7.486 -15.549 1.00 98.19 89 CYS A C 1
ATOM 705 O O . CYS A 1 89 ? 7.812 -8.678 -15.272 1.00 98.19 89 CYS A O 1
ATOM 707 N N . LEU A 1 90 ? 7.345 -7.063 -16.769 1.00 97.75 90 LEU A N 1
ATOM 708 C CA . LEU A 1 90 ? 7.066 -7.956 -17.900 1.00 97.75 90 LEU A CA 1
ATOM 709 C C . LEU A 1 90 ? 8.296 -8.758 -18.331 1.00 97.75 90 LEU A C 1
ATOM 711 O O . LEU A 1 90 ? 8.189 -9.954 -18.592 1.00 97.75 90 LEU A O 1
ATOM 715 N N . LYS A 1 91 ? 9.474 -8.124 -18.364 1.00 98.00 91 LYS A N 1
ATOM 716 C CA . LYS A 1 91 ? 10.745 -8.804 -18.660 1.00 98.00 91 LYS A CA 1
ATOM 717 C C . LYS A 1 91 ? 11.000 -9.975 -17.706 1.00 98.00 91 LYS A C 1
ATOM 719 O O . LYS A 1 91 ? 11.553 -10.991 -18.118 1.00 98.00 91 LYS A O 1
ATOM 724 N N . TRP A 1 92 ? 10.584 -9.843 -16.449 1.00 98.00 92 TRP A N 1
ATOM 725 C CA . TRP A 1 92 ? 10.744 -10.848 -15.399 1.00 98.00 92 TRP A CA 1
ATOM 726 C C . TRP A 1 92 ? 9.399 -11.473 -15.013 1.00 98.00 92 TRP A C 1
ATOM 728 O O . TRP A 1 92 ? 9.029 -11.507 -13.839 1.00 98.00 92 TRP A O 1
ATOM 738 N N . PHE A 1 93 ? 8.657 -11.961 -16.012 1.00 97.38 93 PHE A N 1
ATOM 739 C CA . PHE A 1 93 ? 7.302 -12.500 -15.838 1.00 97.38 93 PHE A CA 1
ATOM 740 C C . PHE A 1 93 ? 7.217 -13.708 -14.887 1.00 97.38 93 PHE A C 1
ATOM 742 O O . PHE A 1 93 ? 6.154 -13.983 -14.338 1.00 97.38 93 PHE A O 1
ATOM 749 N N . ASP A 1 94 ? 8.331 -14.413 -14.661 1.00 97.25 94 ASP A N 1
ATOM 750 C CA . ASP A 1 94 ? 8.455 -15.533 -13.721 1.00 97.25 94 ASP A CA 1
ATOM 751 C C . ASP A 1 94 ? 8.689 -15.081 -12.261 1.00 97.25 94 ASP A C 1
ATOM 753 O O . ASP A 1 94 ? 9.103 -15.873 -11.405 1.00 97.25 94 ASP A O 1
ATOM 757 N N . ARG A 1 95 ? 8.469 -13.792 -11.974 1.00 98.19 95 ARG A N 1
ATOM 758 C CA . ARG A 1 95 ? 8.538 -13.158 -10.651 1.00 98.19 95 ARG A CA 1
ATOM 759 C C . ARG A 1 95 ? 7.246 -12.428 -10.346 1.00 98.19 95 ARG A C 1
ATOM 761 O O . ARG A 1 95 ? 6.678 -11.814 -11.241 1.00 98.19 95 ARG A O 1
ATOM 768 N N . THR A 1 96 ? 6.862 -12.382 -9.075 1.00 98.62 96 THR A N 1
ATOM 769 C CA . THR A 1 96 ? 5.755 -11.534 -8.612 1.00 98.62 96 THR A CA 1
ATOM 770 C C . THR A 1 96 ? 6.277 -10.205 -8.069 1.00 98.62 96 THR A C 1
ATOM 772 O O . THR A 1 96 ? 7.207 -10.174 -7.258 1.00 98.62 96 THR A O 1
ATOM 775 N N . PHE A 1 97 ? 5.649 -9.099 -8.460 1.00 98.62 97 PHE A N 1
ATOM 776 C CA . PHE A 1 97 ? 5.969 -7.754 -7.986 1.00 98.62 97 PHE A CA 1
ATOM 777 C C . PHE A 1 97 ? 4.801 -7.144 -7.214 1.00 98.62 97 PHE A C 1
ATOM 779 O O . PHE A 1 97 ? 3.645 -7.339 -7.572 1.00 98.62 97 PHE A O 1
ATOM 786 N N . LEU A 1 98 ? 5.106 -6.364 -6.178 1.00 98.38 98 LEU A N 1
ATOM 787 C CA . LEU A 1 98 ? 4.141 -5.534 -5.459 1.00 98.38 98 LEU A CA 1
ATOM 788 C C . LEU A 1 98 ? 4.496 -4.062 -5.667 1.00 98.38 98 LEU A C 1
ATOM 790 O O . LEU A 1 98 ? 5.586 -3.619 -5.286 1.00 98.38 98 LEU A O 1
ATOM 794 N N . ILE A 1 99 ? 3.555 -3.302 -6.219 1.00 98.12 99 ILE A N 1
ATOM 795 C CA . ILE A 1 99 ? 3.652 -1.850 -6.368 1.00 98.12 99 ILE A CA 1
ATOM 796 C C . ILE A 1 99 ? 2.542 -1.223 -5.534 1.00 98.12 99 ILE A C 1
ATOM 798 O O . ILE A 1 99 ? 1.374 -1.550 -5.717 1.00 98.12 99 ILE A O 1
ATOM 802 N N . GLN A 1 100 ? 2.888 -0.323 -4.616 1.00 96.38 100 GLN A N 1
ATOM 803 C CA . GLN A 1 100 ? 1.927 0.255 -3.679 1.00 96.38 100 GLN A CA 1
ATOM 804 C C . GLN A 1 100 ? 1.914 1.783 -3.732 1.00 96.38 100 GLN A C 1
ATOM 806 O O . GLN A 1 100 ? 2.956 2.424 -3.862 1.00 96.38 100 GLN A O 1
ATOM 811 N N . SER A 1 101 ? 0.724 2.363 -3.569 1.00 97.81 101 SER A N 1
ATOM 812 C CA . SER A 1 101 ? 0.530 3.803 -3.395 1.00 97.81 101 SER A CA 1
ATOM 813 C C . SER A 1 101 ? -0.626 4.109 -2.444 1.00 97.81 101 SER A C 1
ATOM 815 O O . SER A 1 101 ? -1.625 3.389 -2.414 1.00 97.81 101 SER A O 1
ATOM 817 N N . LYS A 1 102 ? -0.545 5.220 -1.706 1.00 97.75 102 LYS A N 1
ATOM 818 C CA . LYS A 1 102 ? -1.689 5.829 -1.001 1.00 97.75 102 LYS A CA 1
ATOM 819 C C . LYS A 1 102 ? -2.561 6.722 -1.894 1.00 97.75 102 LYS A C 1
ATOM 821 O O . LYS A 1 102 ? -3.483 7.365 -1.397 1.00 97.75 102 LYS A O 1
ATOM 826 N N . ASN A 1 103 ? -2.310 6.747 -3.196 1.00 98.19 103 ASN A N 1
ATOM 827 C CA . ASN A 1 103 ? -3.146 7.394 -4.198 1.00 98.19 103 ASN A CA 1
ATOM 828 C C . ASN A 1 103 ? -3.354 6.460 -5.408 1.00 98.19 103 ASN A C 1
ATOM 830 O O . ASN A 1 103 ? -2.789 6.694 -6.475 1.00 98.19 103 ASN A O 1
ATOM 834 N N . PRO A 1 104 ? -4.144 5.380 -5.252 1.00 97.56 104 PRO A N 1
ATOM 835 C CA . PRO A 1 104 ? -4.327 4.378 -6.301 1.00 97.56 104 PRO A CA 1
ATOM 836 C C . PRO A 1 104 ? -5.094 4.885 -7.535 1.00 97.56 104 PRO A C 1
ATOM 838 O O . PRO A 1 104 ? -5.044 4.233 -8.570 1.00 97.56 104 PRO A O 1
ATOM 841 N N . ASP A 1 105 ? -5.731 6.059 -7.467 1.00 96.75 105 ASP A N 1
ATOM 842 C CA . ASP A 1 105 ? -6.307 6.758 -8.632 1.00 96.75 105 ASP A CA 1
ATOM 843 C C . ASP A 1 105 ? -5.260 7.012 -9.735 1.00 96.75 105 ASP A C 1
ATOM 845 O O . ASP A 1 105 ? -5.567 6.993 -10.925 1.00 96.75 105 ASP A O 1
ATOM 849 N N . TYR A 1 106 ? -3.989 7.158 -9.342 1.00 96.50 106 TYR A N 1
ATOM 850 C CA . TYR A 1 106 ? -2.862 7.239 -10.270 1.00 96.50 106 TYR A CA 1
ATOM 851 C C . TYR A 1 106 ? -2.804 6.040 -11.230 1.00 96.50 106 TYR A C 1
ATOM 853 O O . TYR A 1 106 ? -2.564 6.225 -12.420 1.00 96.50 106 TYR A O 1
ATOM 861 N N . PHE A 1 107 ? -3.075 4.822 -10.747 1.00 95.19 107 PHE A N 1
ATOM 862 C CA . PHE A 1 107 ? -3.050 3.624 -11.589 1.00 95.19 107 PHE A CA 1
ATOM 863 C C . PHE A 1 107 ? -4.194 3.613 -12.605 1.00 95.19 107 PHE A C 1
ATOM 865 O O . PHE A 1 107 ? -3.966 3.238 -13.750 1.00 95.19 107 PHE A O 1
ATOM 872 N N . GLY A 1 108 ? -5.390 4.075 -12.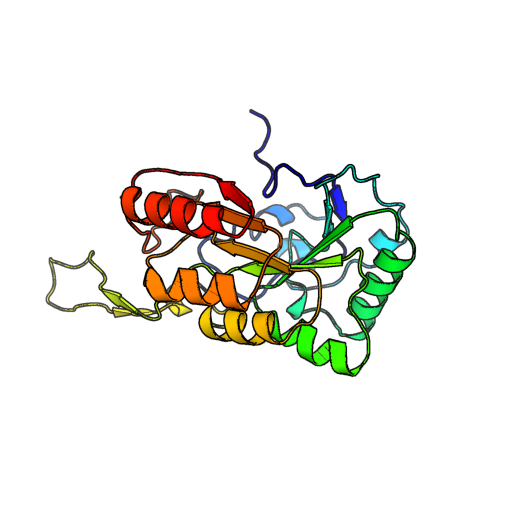224 1.00 89.88 108 GLY A N 1
ATOM 873 C CA . GLY A 1 108 ? -6.543 4.143 -13.130 1.00 89.88 108 GLY A CA 1
ATOM 874 C C . GLY A 1 108 ? -6.268 5.048 -14.332 1.00 89.88 108 GLY A C 1
ATOM 875 O O . GLY A 1 108 ? -6.439 4.634 -15.473 1.00 89.88 108 GLY A O 1
ATOM 876 N N . LYS A 1 109 ? -5.706 6.237 -14.081 1.00 88.38 109 LYS A N 1
ATOM 877 C CA . LYS A 1 109 ? -5.289 7.183 -15.134 1.00 88.38 109 LYS A CA 1
ATOM 878 C C . LYS A 1 109 ? -4.223 6.611 -16.064 1.00 88.38 109 LYS A C 1
ATOM 880 O O . LYS A 1 109 ? -4.210 6.899 -17.256 1.00 88.38 109 LYS A O 1
ATOM 885 N N . LEU A 1 110 ? -3.307 5.807 -15.531 1.00 87.69 110 LEU A N 1
ATOM 886 C CA . LEU A 1 110 ? -2.292 5.141 -16.346 1.00 87.69 110 LEU A CA 1
ATOM 887 C C . LEU A 1 110 ? -2.884 4.028 -17.205 1.00 87.69 110 LEU A C 1
ATOM 889 O O . LEU A 1 110 ? -2.420 3.825 -18.326 1.00 87.69 110 LEU A O 1
ATOM 893 N N . MET A 1 111 ? -3.910 3.334 -16.709 1.00 85.50 111 MET A N 1
ATOM 894 C CA . MET A 1 111 ? -4.575 2.260 -17.443 1.00 85.50 111 MET A CA 1
ATOM 895 C C . MET A 1 111 ? -5.325 2.746 -18.695 1.00 85.50 111 MET A C 1
ATOM 897 O O . MET A 1 111 ? -5.631 1.947 -19.571 1.00 85.50 111 MET A O 1
ATOM 901 N N . GLU A 1 112 ? -5.531 4.056 -18.855 1.00 85.25 112 GLU A N 1
ATOM 902 C CA . GLU A 1 112 ? -5.972 4.648 -20.129 1.00 85.25 112 GLU A CA 1
ATOM 903 C C . GLU A 1 112 ? -4.916 4.514 -21.245 1.00 85.25 112 GLU A C 1
ATOM 905 O O . GLU A 1 112 ? -5.232 4.652 -22.426 1.00 85.25 112 GLU A O 1
ATOM 910 N N . ARG A 1 113 ? -3.647 4.272 -20.886 1.00 83.44 113 ARG A N 1
ATOM 911 C CA . ARG A 1 113 ? -2.493 4.235 -21.805 1.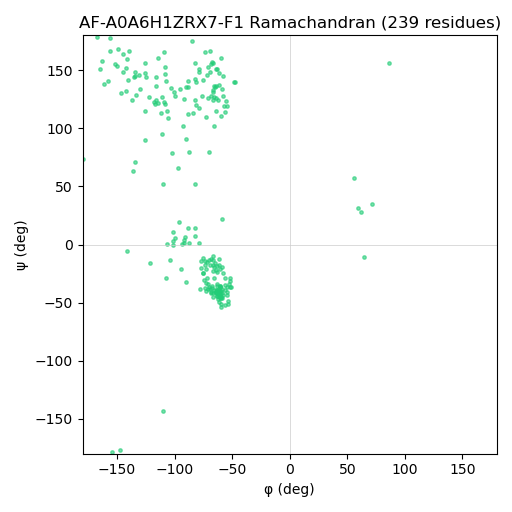00 83.44 113 ARG A CA 1
ATOM 912 C C . ARG A 1 113 ? -1.744 2.903 -21.812 1.00 83.44 113 ARG A C 1
ATOM 914 O O . ARG A 1 113 ? -0.924 2.678 -22.697 1.00 83.44 113 ARG A O 1
ATOM 921 N N . THR A 1 114 ? -1.955 2.054 -20.812 1.00 89.44 114 THR A N 1
ATOM 922 C CA . THR A 1 114 ? -1.255 0.773 -20.641 1.00 89.44 114 THR A CA 1
ATOM 923 C C . THR A 1 114 ? -2.109 -0.204 -19.828 1.00 89.44 114 THR A C 1
ATOM 925 O O . THR A 1 114 ? -3.219 0.123 -19.431 1.00 89.44 114 THR A O 1
ATOM 928 N N . TRP A 1 115 ? -1.611 -1.404 -19.549 1.00 93.31 115 TRP A N 1
ATOM 929 C CA . TRP A 1 115 ? -2.256 -2.365 -18.652 1.00 93.31 115 TRP A CA 1
ATOM 930 C C . TRP A 1 115 ? -1.289 -2.813 -17.556 1.00 93.31 115 TRP A C 1
ATOM 932 O O . TRP A 1 115 ? -0.068 -2.766 -17.718 1.00 93.31 115 TRP A O 1
ATOM 942 N N . ILE A 1 116 ? -1.832 -3.265 -16.425 1.00 96.06 116 ILE A N 1
ATOM 943 C CA . ILE A 1 116 ? -1.029 -3.839 -15.344 1.00 96.06 116 ILE A CA 1
ATOM 944 C C . ILE A 1 116 ? -0.735 -5.314 -15.673 1.00 96.06 116 ILE A C 1
ATOM 946 O O . ILE A 1 116 ? -1.675 -6.080 -15.888 1.00 96.06 116 ILE A O 1
ATOM 950 N N . PRO A 1 117 ? 0.537 -5.748 -15.718 1.00 96.69 117 PRO A N 1
ATOM 951 C CA . PRO A 1 117 ? 0.886 -7.146 -15.963 1.00 96.69 117 PRO A CA 1
ATOM 952 C C . PRO A 1 117 ? 0.337 -8.099 -14.894 1.00 96.69 117 PRO A C 1
ATOM 954 O O . PRO A 1 117 ? 0.317 -7.770 -13.711 1.00 96.69 117 PRO A O 1
ATOM 957 N N . ASN A 1 118 ? 0.002 -9.334 -15.278 1.00 96.50 118 ASN A N 1
ATOM 958 C CA . ASN A 1 118 ? -0.535 -10.353 -14.356 1.00 96.50 118 ASN A CA 1
ATOM 959 C C . ASN A 1 118 ? 0.439 -10.768 -13.239 1.00 96.50 118 ASN A C 1
ATOM 961 O O . ASN A 1 118 ? 0.038 -11.354 -12.233 1.00 96.50 118 ASN A O 1
ATOM 965 N N . ASN A 1 119 ? 1.729 -10.490 -13.399 1.00 98.19 119 ASN A N 1
ATOM 966 C CA . ASN A 1 119 ? 2.729 -10.732 -12.370 1.00 98.19 119 ASN A CA 1
ATOM 967 C C . ASN A 1 119 ? 2.937 -9.522 -11.435 1.00 98.19 119 ASN A C 1
ATOM 969 O O . ASN A 1 119 ? 3.820 -9.553 -10.580 1.00 98.19 119 ASN A O 1
ATOM 973 N N . VAL A 1 120 ? 2.120 -8.472 -11.567 1.00 98.38 120 VAL A N 1
ATOM 974 C CA . VAL A 1 120 ? 2.129 -7.277 -10.718 1.00 98.38 120 VAL A CA 1
ATOM 975 C C . VAL A 1 120 ? 0.861 -7.230 -9.869 1.00 98.38 120 VAL A C 1
ATOM 977 O O . VAL A 1 120 ? -0.254 -7.281 -10.379 1.00 98.38 120 VAL A O 1
ATOM 980 N N . ILE A 1 121 ? 1.047 -7.082 -8.563 1.00 98.56 121 ILE A N 1
ATOM 981 C CA . ILE A 1 121 ? -0.000 -6.835 -7.576 1.00 98.56 121 ILE A CA 1
ATOM 982 C C . ILE A 1 121 ? 0.000 -5.340 -7.263 1.00 98.56 121 ILE A C 1
ATOM 984 O O . ILE A 1 121 ? 1.041 -4.773 -6.910 1.00 98.56 121 ILE A O 1
ATOM 988 N N . ILE A 1 122 ? -1.166 -4.703 -7.364 1.00 98.38 122 ILE A N 1
ATOM 989 C CA . ILE A 1 122 ? -1.351 -3.306 -6.968 1.00 98.38 122 ILE A CA 1
ATOM 990 C C . ILE A 1 122 ? -1.815 -3.231 -5.519 1.00 98.38 122 ILE A C 1
ATOM 992 O O . ILE A 1 122 ? -2.818 -3.821 -5.117 1.00 98.38 122 ILE A O 1
ATOM 996 N N . GLY A 1 123 ? -1.070 -2.476 -4.723 1.00 98.25 123 GLY A N 1
ATOM 997 C CA . GLY A 1 123 ? -1.346 -2.253 -3.319 1.00 98.25 123 GLY A CA 1
ATOM 998 C C . GLY A 1 123 ? -1.852 -0.849 -3.018 1.00 98.25 123 GLY A C 1
ATOM 999 O O . GLY A 1 123 ? -1.377 0.140 -3.578 1.00 98.25 123 GLY A O 1
ATOM 1000 N N . THR A 1 124 ? -2.723 -0.734 -2.018 1.00 98.56 124 THR A N 1
ATOM 1001 C CA . THR A 1 124 ? -2.949 0.543 -1.329 1.00 98.56 124 THR A CA 1
ATOM 1002 C C . THR A 1 124 ? -3.112 0.356 0.173 1.00 98.56 124 THR A C 1
ATOM 1004 O O . THR A 1 124 ? -3.276 -0.759 0.669 1.00 98.56 124 THR A O 1
ATOM 1007 N N . THR A 1 125 ? -3.051 1.462 0.911 1.00 98.31 125 THR A N 1
ATOM 1008 C CA . THR A 1 125 ? -3.347 1.486 2.343 1.00 98.31 125 THR A CA 1
ATOM 1009 C C . THR A 1 125 ? -4.758 2.020 2.576 1.00 98.31 125 THR A C 1
ATOM 1011 O O . THR A 1 125 ? -5.095 3.086 2.063 1.00 98.31 125 THR A O 1
ATOM 1014 N N . ILE A 1 126 ? -5.560 1.330 3.384 1.00 98.69 126 ILE A N 1
ATOM 1015 C CA . ILE A 1 126 ? -6.867 1.793 3.873 1.00 98.69 126 ILE A CA 1
ATOM 1016 C C . ILE A 1 126 ? -6.816 1.700 5.398 1.00 98.69 126 ILE A C 1
ATOM 1018 O O . ILE A 1 126 ? -7.088 0.654 5.973 1.00 98.69 126 ILE A O 1
ATOM 1022 N N . GLU A 1 127 ? -6.389 2.777 6.059 1.00 98.44 127 GLU A N 1
ATOM 1023 C CA . GLU A 1 127 ? -6.170 2.779 7.514 1.00 98.44 127 GLU A CA 1
ATOM 1024 C C . GLU A 1 127 ? -7.482 2.805 8.310 1.00 98.44 127 GLU A C 1
ATOM 1026 O O . GLU A 1 127 ? -7.546 2.306 9.429 1.00 98.44 127 GLU A O 1
ATOM 1031 N N . THR A 1 128 ? -8.523 3.422 7.749 1.00 98.44 128 THR A N 1
ATOM 1032 C CA . THR A 1 128 ? -9.795 3.715 8.416 1.00 98.44 128 THR A CA 1
ATOM 1033 C C . THR A 1 128 ? -10.918 3.872 7.392 1.00 98.44 128 THR A C 1
ATOM 1035 O O . THR A 1 128 ? -10.665 4.044 6.201 1.00 98.44 128 THR A O 1
ATOM 1038 N N . THR A 1 129 ? -12.165 3.871 7.859 1.00 98.31 129 THR A N 1
ATOM 1039 C CA . THR A 1 129 ? -13.325 4.374 7.106 1.00 98.31 129 THR A CA 1
ATOM 1040 C C . THR A 1 129 ? -13.833 5.724 7.632 1.00 98.31 129 THR A C 1
ATOM 1042 O O . THR A 1 129 ? -14.850 6.225 7.157 1.00 98.31 129 THR A O 1
ATOM 1045 N N . THR A 1 130 ? -13.191 6.268 8.662 1.00 94.25 130 THR A N 1
ATOM 1046 C CA . THR A 1 130 ? -13.644 7.397 9.473 1.00 94.25 130 THR A CA 1
ATOM 1047 C C . THR A 1 130 ? -12.900 8.667 9.074 1.00 94.25 130 THR A C 1
ATOM 1049 O O . THR A 1 130 ? -11.681 8.659 8.930 1.00 94.25 130 THR A O 1
ATOM 1052 N N . GLN A 1 131 ? -13.640 9.768 8.927 1.00 92.94 131 GLN A N 1
ATOM 1053 C CA . GLN A 1 131 ? -13.078 11.073 8.567 1.00 92.94 131 GLN A CA 1
ATOM 1054 C C . GLN A 1 131 ? -12.672 11.906 9.793 1.00 92.94 131 GLN A C 1
ATOM 1056 O O . GLN A 1 131 ? -11.723 12.688 9.701 1.00 92.94 131 GLN A O 1
ATOM 1061 N N . TYR A 1 132 ? -13.397 11.760 10.907 1.00 90.94 132 TYR A N 1
ATOM 1062 C CA . TYR A 1 132 ? -13.268 12.588 12.106 1.00 90.94 132 TYR A CA 1
ATOM 1063 C C . TYR A 1 132 ? -13.269 11.742 13.383 1.00 90.94 132 TYR A C 1
ATOM 1065 O O . TYR A 1 132 ? -14.022 10.775 13.478 1.00 90.94 132 TYR A O 1
ATOM 1073 N N . TRP A 1 133 ? -12.482 12.149 14.376 1.00 88.00 133 TRP A N 1
ATOM 1074 C CA . TRP A 1 133 ? -12.456 11.572 15.718 1.00 88.00 133 TRP A CA 1
ATOM 1075 C C . TRP A 1 133 ? -12.542 12.669 16.770 1.00 88.00 133 TRP A C 1
ATOM 1077 O O . TRP A 1 133 ? -11.948 13.740 16.619 1.00 88.00 133 TRP A O 1
ATOM 1087 N N . ASP A 1 134 ? -13.211 12.359 17.873 1.00 78.44 134 ASP A N 1
ATOM 1088 C CA . ASP A 1 134 ? -13.165 13.195 19.065 1.00 78.44 134 ASP A CA 1
ATOM 1089 C C . ASP A 1 134 ? -11.780 13.079 19.712 1.00 78.44 134 ASP A C 1
ATOM 1091 O O . ASP A 1 134 ? -11.322 11.973 20.030 1.00 78.44 134 ASP A O 1
ATOM 1095 N N . SER A 1 135 ? -11.097 14.204 19.949 1.00 66.25 135 SER A N 1
ATOM 1096 C CA . SER A 1 135 ? -9.911 14.192 20.802 1.00 66.25 135 SER A CA 1
ATOM 1097 C C . SER A 1 135 ? -10.343 13.849 22.228 1.00 66.25 135 SER A C 1
ATOM 1099 O O . SER A 1 135 ? -10.864 14.692 22.956 1.00 66.25 135 SER A O 1
ATOM 1101 N N . LYS A 1 136 ? -10.130 12.605 22.662 1.00 60.28 136 LYS A N 1
ATOM 1102 C CA . LYS A 1 136 ? -10.327 12.249 24.076 1.00 60.28 136 LYS A CA 1
ATOM 1103 C C . LYS A 1 136 ? -9.358 13.006 25.001 1.00 60.28 136 LYS A C 1
ATOM 1105 O O . LYS A 1 136 ? -9.672 13.212 26.166 1.00 60.28 136 LYS A O 1
ATOM 1110 N N . GLU A 1 137 ? -8.220 13.468 24.482 1.00 50.88 137 GLU A N 1
ATOM 1111 C CA . GLU A 1 137 ? -7.246 14.300 25.200 1.00 50.88 137 GLU A CA 1
ATOM 1112 C C . GLU A 1 137 ? -7.593 15.793 25.071 1.00 50.88 137 GLU A C 1
ATOM 1114 O O . GLU A 1 137 ? -7.026 16.483 24.232 1.00 50.88 137 GLU A O 1
ATOM 1119 N N . GLN A 1 138 ? -8.553 16.260 25.875 1.00 42.56 138 GLN A N 1
ATOM 1120 C CA . GLN A 1 138 ? -8.632 17.618 26.451 1.00 42.56 138 GLN A CA 1
ATOM 1121 C C . GLN A 1 138 ? -9.902 17.704 27.319 1.00 42.56 138 GLN A C 1
ATOM 1123 O O . GLN A 1 138 ? -10.917 18.267 26.932 1.00 42.56 138 GLN A O 1
ATOM 1128 N N . TRP A 1 139 ? -9.860 17.064 28.492 1.00 45.12 139 TRP A N 1
ATOM 1129 C CA . TRP A 1 139 ? -10.910 17.163 29.522 1.00 45.12 139 TRP A CA 1
ATOM 1130 C C . TRP A 1 139 ? -10.635 18.273 30.549 1.00 45.12 139 TRP A C 1
ATOM 1132 O O . TRP A 1 139 ? -11.402 18.436 31.489 1.00 45.12 139 TRP A O 1
ATOM 1142 N N . GLU A 1 140 ? -9.570 19.059 30.373 1.00 45.69 140 GLU A N 1
ATOM 1143 C CA . GLU A 1 140 ? -9.207 20.118 31.327 1.00 45.69 140 GLU A CA 1
ATOM 1144 C C . GLU A 1 140 ? -9.552 21.532 30.847 1.00 45.69 140 GLU A C 1
ATOM 1146 O O . GLU A 1 140 ? -9.574 22.459 31.651 1.00 45.69 140 GLU A O 1
ATOM 1151 N N . GLN A 1 141 ? -9.873 21.727 29.565 1.00 47.06 141 GLN A N 1
ATOM 1152 C CA . GLN A 1 141 ? -10.284 23.027 29.027 1.00 47.06 141 GLN A CA 1
ATOM 1153 C C . GLN A 1 141 ? -11.384 22.802 27.984 1.00 47.06 141 GLN A C 1
ATOM 1155 O O . GLN A 1 141 ? -11.255 21.920 27.145 1.00 47.06 141 GLN A O 1
ATOM 1160 N N . ASN A 1 142 ? -12.475 23.566 28.080 1.00 49.34 142 ASN A N 1
ATOM 1161 C CA . ASN A 1 142 ? -13.777 23.417 27.405 1.00 49.34 142 ASN A CA 1
ATOM 1162 C C . ASN A 1 142 ? -13.801 23.414 25.851 1.00 49.34 142 ASN A C 1
ATOM 1164 O O . ASN A 1 142 ? -14.861 23.639 25.271 1.00 49.34 142 ASN A O 1
ATOM 1168 N N . ASP A 1 143 ? -12.705 23.102 25.158 1.00 55.81 143 ASP A N 1
ATOM 1169 C CA . ASP A 1 143 ? -12.634 23.064 23.695 1.00 55.81 143 ASP A CA 1
ATOM 1170 C C . ASP A 1 143 ? -12.461 21.627 23.181 1.00 55.81 143 ASP A C 1
ATOM 1172 O O . ASP A 1 143 ? -11.355 21.097 23.067 1.00 55.81 143 ASP A O 1
ATOM 1176 N N . LYS A 1 144 ? -13.577 20.979 22.820 1.00 58.22 144 LYS A N 1
ATOM 1177 C CA . LYS A 1 144 ? -13.549 19.707 22.079 1.00 58.22 144 LYS A CA 1
ATOM 1178 C C . LYS A 1 144 ? -12.820 19.905 20.748 1.00 58.22 144 LYS A C 1
ATOM 1180 O O . LYS A 1 144 ? -13.360 20.516 19.826 1.00 58.22 144 LYS A O 1
ATOM 1185 N N . LYS A 1 145 ? -11.627 19.330 20.601 1.00 68.31 145 LYS A N 1
ATOM 1186 C CA . LYS A 1 145 ? -10.901 19.340 19.330 1.00 68.31 145 LYS A CA 1
ATOM 1187 C C . LYS A 1 145 ? -11.309 18.140 18.473 1.00 68.31 145 LYS A C 1
ATOM 1189 O O . LYS A 1 145 ? -10.989 16.992 18.765 1.00 68.31 145 LYS A O 1
ATOM 1194 N N . ILE A 1 146 ? -11.994 18.398 17.365 1.00 76.75 146 ILE A N 1
ATOM 1195 C CA . ILE A 1 146 ? -12.274 17.362 16.364 1.00 76.75 146 ILE A CA 1
ATOM 1196 C C . ILE A 1 146 ? -11.011 17.167 15.521 1.00 76.75 146 ILE A C 1
ATOM 1198 O O . ILE A 1 146 ? -10.552 18.088 14.841 1.00 76.75 146 ILE A O 1
ATOM 1202 N N . LEU A 1 147 ? -10.432 15.969 15.571 1.00 85.12 147 LEU A N 1
ATOM 1203 C CA . LEU A 1 147 ? -9.319 15.582 14.708 1.00 85.12 147 LEU A CA 1
ATOM 1204 C C . LEU A 1 147 ? -9.880 15.001 13.417 1.00 85.12 147 LEU A C 1
ATOM 1206 O O . LEU A 1 147 ? -10.797 14.190 13.443 1.00 85.12 147 LEU A O 1
ATOM 1210 N N . SER A 1 148 ? -9.317 15.392 12.284 1.00 92.38 148 SER A N 1
ATOM 1211 C CA . SER A 1 148 ? -9.656 14.838 10.976 1.00 92.38 148 SER A CA 1
ATOM 1212 C C . SER A 1 148 ? -8.522 13.970 10.433 1.00 92.38 148 SER A C 1
ATOM 1214 O O . SER A 1 148 ? -7.383 14.050 10.899 1.00 92.38 148 SER A O 1
ATOM 1216 N N . TYR A 1 149 ? -8.793 13.165 9.405 1.00 94.00 149 TYR A N 1
ATOM 1217 C CA . TYR A 1 149 ? -7.762 12.347 8.749 1.00 94.00 149 TYR A CA 1
ATOM 1218 C C . TYR A 1 149 ? -6.527 13.159 8.316 1.00 94.00 149 TYR A C 1
ATOM 1220 O O . TYR A 1 149 ? -5.392 12.689 8.442 1.00 94.00 149 TYR A O 1
ATOM 1228 N N . SER A 1 150 ? -6.727 14.405 7.870 1.00 94.12 150 SER A N 1
ATOM 1229 C CA . SER A 1 150 ? -5.645 15.269 7.382 1.00 94.12 150 SER A CA 1
ATOM 1230 C C . SER A 1 150 ? -4.644 15.679 8.467 1.00 94.12 150 SER A C 1
ATOM 1232 O O . SER A 1 150 ? -3.510 16.037 8.148 1.00 94.12 150 SER A O 1
ATOM 1234 N N . ASN A 1 151 ? -5.008 15.549 9.750 1.00 94.12 151 ASN A N 1
ATOM 1235 C CA . ASN A 1 151 ? -4.080 15.716 10.868 1.00 94.12 151 ASN A CA 1
ATOM 1236 C C . ASN A 1 151 ? -3.005 14.613 10.906 1.00 94.12 151 ASN A C 1
ATOM 1238 O O . ASN A 1 151 ? -1.932 14.829 11.467 1.00 94.12 151 ASN A O 1
ATOM 1242 N N . TYR A 1 152 ? -3.272 13.448 10.305 1.00 94.81 152 TYR A N 1
ATOM 1243 C CA . TYR A 1 152 ? -2.366 12.298 10.301 1.00 94.81 152 TYR A CA 1
ATOM 1244 C C . TYR A 1 152 ? -1.702 12.051 8.946 1.00 94.81 152 TYR A C 1
ATOM 1246 O O . TYR A 1 152 ? -0.604 11.495 8.909 1.00 94.81 152 TYR A O 1
ATOM 1254 N N . SER A 1 153 ? -2.343 12.422 7.834 1.00 96.62 153 SER A N 1
ATOM 1255 C CA . SER A 1 153 ? -1.811 12.225 6.483 1.00 96.62 153 SER A CA 1
ATOM 1256 C C . SER A 1 153 ? -2.430 13.184 5.467 1.00 96.62 153 SER A C 1
ATOM 1258 O O . SER A 1 153 ? -3.635 13.396 5.467 1.00 96.62 153 SER A O 1
ATOM 1260 N N . LYS A 1 154 ? -1.615 13.699 4.541 1.00 97.44 154 LYS A N 1
ATOM 1261 C CA . LYS A 1 154 ? -2.061 14.493 3.382 1.00 97.44 154 LYS A CA 1
ATOM 1262 C C . LYS A 1 154 ? -2.414 13.637 2.159 1.00 97.44 154 LYS A C 1
ATOM 1264 O O . LYS A 1 154 ? -2.718 14.184 1.105 1.00 97.44 154 LYS A O 1
ATOM 1269 N N . ALA A 1 155 ? -2.311 12.312 2.258 1.00 97.94 155 ALA A N 1
ATOM 1270 C CA . ALA A 1 155 ? -2.747 11.423 1.187 1.00 97.94 155 ALA A CA 1
ATOM 1271 C C . ALA A 1 155 ? -4.274 11.488 1.002 1.00 97.94 155 ALA A C 1
ATOM 1273 O O . ALA A 1 155 ? -4.981 11.793 1.967 1.00 97.94 155 ALA A O 1
ATOM 1274 N N . PRO A 1 156 ? -4.800 11.142 -0.192 1.00 98.19 156 PRO A N 1
ATOM 1275 C CA . PRO A 1 156 ? -6.238 11.011 -0.411 1.00 98.19 156 PRO A CA 1
ATOM 1276 C C . PRO A 1 156 ? -6.891 10.179 0.689 1.00 98.19 156 PRO A C 1
ATOM 1278 O O . PRO A 1 156 ? -6.318 9.177 1.119 1.00 98.19 156 PRO A O 1
ATOM 1281 N N . HIS A 1 157 ? -8.073 10.577 1.154 1.00 98.38 157 HIS A N 1
ATOM 1282 C CA . HIS A 1 157 ? -8.769 9.842 2.208 1.00 98.38 157 HIS A CA 1
ATOM 1283 C C . HIS A 1 157 ? -9.019 8.376 1.783 1.00 98.38 157 HIS A C 1
ATOM 1285 O O . HIS A 1 157 ? -9.301 8.134 0.604 1.00 98.38 157 HIS A O 1
ATOM 1291 N N . PRO A 1 158 ? -8.970 7.387 2.699 1.00 98.62 158 PRO A N 1
ATOM 1292 C CA . PRO A 1 158 ? -9.184 5.978 2.365 1.00 98.62 158 PRO A CA 1
ATOM 1293 C C . PRO A 1 158 ? -10.466 5.666 1.582 1.00 98.62 158 PRO A C 1
ATOM 1295 O O . PRO A 1 158 ? -10.462 4.749 0.771 1.00 98.62 158 PRO A O 1
ATOM 1298 N N . SER A 1 159 ? -11.538 6.451 1.742 1.00 98.56 159 SER A N 1
ATOM 1299 C CA . SER A 1 159 ? -12.760 6.297 0.931 1.00 98.56 159 SER A CA 1
ATOM 1300 C C . SER A 1 159 ? -12.541 6.560 -0.564 1.00 98.56 159 SER A C 1
ATOM 1302 O O . SER A 1 159 ? -13.166 5.900 -1.391 1.00 98.56 159 SER A O 1
ATOM 1304 N N . LEU A 1 160 ? -11.651 7.490 -0.927 1.00 98.50 160 LEU A N 1
ATOM 1305 C CA . LEU A 1 160 ? -11.263 7.742 -2.318 1.00 98.50 160 LEU A CA 1
ATOM 1306 C C . LEU A 1 160 ? -10.377 6.610 -2.841 1.00 98.50 160 LEU A C 1
ATOM 1308 O O . LEU A 1 160 ? -10.565 6.145 -3.960 1.00 98.50 160 LEU A O 1
ATOM 1312 N N . ARG A 1 161 ? -9.466 6.109 -1.997 1.00 98.56 161 ARG A N 1
ATOM 1313 C CA . ARG A 1 161 ? -8.613 4.961 -2.337 1.00 98.56 161 ARG A CA 1
ATOM 1314 C C . ARG A 1 161 ? -9.440 3.704 -2.580 1.00 98.56 161 ARG A C 1
ATOM 1316 O O . ARG A 1 161 ? -9.183 2.992 -3.539 1.00 98.56 161 ARG A O 1
ATOM 1323 N N . TYR A 1 162 ? -10.450 3.464 -1.745 1.00 98.69 162 TYR A N 1
ATOM 1324 C CA . TYR A 1 162 ? -11.424 2.389 -1.921 1.00 98.69 162 TYR A CA 1
ATOM 1325 C C . TYR A 1 162 ? -12.082 2.449 -3.305 1.00 98.69 162 TYR A C 1
ATOM 1327 O O . TYR A 1 162 ? -12.076 1.443 -4.007 1.00 98.69 162 TYR A O 1
ATOM 1335 N N . ARG A 1 163 ? -12.607 3.616 -3.711 1.00 98.44 163 ARG A N 1
ATOM 1336 C CA . ARG A 1 163 ? -13.270 3.782 -5.016 1.00 98.44 163 ARG A CA 1
ATOM 1337 C C . ARG A 1 163 ? -12.323 3.459 -6.168 1.00 98.44 163 ARG A C 1
ATOM 1339 O O . ARG A 1 163 ? -12.634 2.579 -6.959 1.00 98.44 163 ARG A O 1
ATOM 1346 N N . ALA A 1 164 ? -11.138 4.067 -6.167 1.00 98.12 164 ALA A N 1
ATOM 1347 C CA . ALA A 1 164 ? -10.128 3.802 -7.186 1.00 98.12 164 ALA A CA 1
ATOM 1348 C C . ALA A 1 164 ? -9.747 2.311 -7.244 1.00 98.12 164 ALA A C 1
ATOM 1350 O O . ALA A 1 164 ? -9.703 1.722 -8.314 1.00 98.12 164 ALA A O 1
ATOM 1351 N N . MET A 1 165 ? -9.552 1.647 -6.099 1.00 98.38 165 MET A N 1
ATOM 1352 C CA . MET A 1 165 ? -9.227 0.213 -6.076 1.00 98.38 165 MET A CA 1
ATOM 1353 C C . MET A 1 165 ? -10.356 -0.691 -6.585 1.00 98.38 165 MET A C 1
ATOM 1355 O O . MET A 1 165 ? -10.072 -1.787 -7.068 1.00 98.38 165 MET A O 1
ATOM 1359 N N . VAL A 1 166 ? -11.625 -0.293 -6.455 1.00 98.31 166 VAL A N 1
ATOM 1360 C CA . VAL A 1 166 ? -12.757 -1.048 -7.022 1.00 98.31 166 VAL A CA 1
ATOM 1361 C C . VAL A 1 166 ? -12.726 -1.005 -8.549 1.00 98.31 166 VAL A C 1
ATOM 1363 O O . VAL A 1 166 ? -13.019 -2.022 -9.173 1.00 98.31 166 VAL A O 1
ATOM 1366 N N . GLU A 1 167 ? -12.334 0.129 -9.126 1.00 96.00 167 GLU A N 1
ATOM 1367 C CA . GLU A 1 167 ? -12.307 0.369 -10.575 1.00 96.00 167 GLU A CA 1
ATOM 1368 C C . GLU A 1 167 ? -11.135 -0.321 -11.287 1.00 96.00 167 GLU A C 1
ATOM 1370 O O . GLU A 1 167 ? -11.236 -0.629 -12.470 1.00 96.00 167 GLU A O 1
ATOM 1375 N N . LEU A 1 168 ? -10.038 -0.611 -10.579 1.00 95.38 168 LEU A N 1
ATOM 1376 C CA . LEU A 1 168 ? -8.901 -1.329 -11.160 1.00 95.38 168 LEU A CA 1
ATOM 1377 C C . LEU A 1 168 ? -9.267 -2.788 -11.468 1.00 95.38 168 LEU A C 1
ATOM 1379 O O . LEU A 1 168 ? -9.698 -3.519 -10.576 1.00 95.38 168 LEU A O 1
ATOM 1383 N N . ASP A 1 169 ? -9.021 -3.249 -12.690 1.00 93.25 169 ASP A N 1
ATOM 1384 C CA . ASP A 1 169 ? -9.132 -4.666 -13.054 1.00 93.25 169 ASP A CA 1
ATOM 1385 C C . ASP A 1 169 ? -7.743 -5.311 -13.123 1.00 93.25 169 ASP A C 1
ATOM 1387 O O . ASP A 1 169 ? -7.116 -5.423 -14.173 1.00 93.25 169 ASP A O 1
ATOM 1391 N N . CYS A 1 170 ? -7.203 -5.638 -11.950 1.00 96.25 170 CYS A N 1
ATOM 1392 C CA . CYS A 1 170 ? -5.893 -6.263 -11.791 1.00 96.25 170 CYS A CA 1
ATOM 1393 C C . CYS A 1 170 ? -5.818 -7.023 -10.460 1.00 96.25 170 CYS A C 1
ATOM 1395 O O . CYS A 1 170 ? -6.742 -6.978 -9.641 1.00 96.25 170 CYS A O 1
ATOM 1397 N N . ARG A 1 171 ? -4.682 -7.679 -10.213 1.00 98.06 171 ARG A N 1
ATOM 1398 C CA . ARG A 1 171 ? -4.341 -8.267 -8.911 1.00 98.06 171 ARG A CA 1
ATOM 1399 C C . ARG A 1 171 ? -4.193 -7.179 -7.853 1.00 98.06 171 ARG A C 1
ATOM 1401 O O . ARG A 1 171 ? -3.577 -6.142 -8.115 1.00 98.06 171 ARG A O 1
ATOM 1408 N N . LYS A 1 172 ? -4.743 -7.398 -6.656 1.00 98.62 172 LYS A N 1
ATOM 1409 C CA . LYS A 1 172 ? -4.832 -6.367 -5.607 1.00 98.62 172 LYS A CA 1
ATOM 1410 C C . LYS A 1 172 ? -4.416 -6.884 -4.242 1.00 98.62 172 LYS A C 1
ATOM 1412 O O . LYS A 1 172 ? -4.704 -8.019 -3.882 1.00 98.62 172 LYS A O 1
ATOM 1417 N N . MET A 1 173 ? -3.853 -5.989 -3.443 1.00 98.31 173 MET A N 1
ATOM 1418 C CA . MET A 1 173 ? -3.603 -6.182 -2.017 1.00 98.31 173 MET A CA 1
ATOM 1419 C C . MET A 1 173 ? -4.036 -4.930 -1.247 1.00 98.31 173 MET A C 1
ATOM 1421 O O . MET A 1 173 ? -3.873 -3.806 -1.729 1.00 98.31 173 MET A O 1
ATOM 1425 N N . ILE A 1 174 ? -4.551 -5.106 -0.028 1.00 98.81 174 ILE A N 1
ATOM 1426 C CA . ILE A 1 174 ? -4.830 -3.996 0.891 1.00 98.81 174 ILE A CA 1
ATOM 1427 C C . ILE A 1 174 ? -3.972 -4.091 2.150 1.00 98.81 174 ILE A C 1
ATOM 1429 O O . ILE A 1 174 ? -3.838 -5.141 2.768 1.00 98.81 174 ILE A O 1
ATOM 1433 N N . THR A 1 175 ? -3.420 -2.955 2.562 1.00 98.50 175 THR A N 1
ATOM 1434 C CA . THR A 1 175 ? -2.767 -2.792 3.860 1.00 98.50 175 THR A CA 1
ATOM 1435 C C . THR A 1 175 ? -3.665 -1.951 4.769 1.00 98.50 175 THR A C 1
ATOM 1437 O O . THR A 1 175 ? -3.869 -0.764 4.525 1.00 98.50 175 THR A O 1
ATOM 1440 N N . ILE A 1 176 ? -4.178 -2.531 5.846 1.00 98.62 176 ILE A N 1
ATOM 1441 C CA . ILE A 1 176 ? -4.857 -1.838 6.948 1.00 98.62 176 ILE A CA 1
ATOM 1442 C C . ILE A 1 176 ? -3.822 -1.617 8.061 1.00 98.62 176 ILE A C 1
ATOM 1444 O O . ILE A 1 176 ? -3.860 -2.233 9.127 1.00 98.62 176 ILE A O 1
ATOM 1448 N N . GLU A 1 177 ? -2.819 -0.785 7.768 1.00 95.88 177 GLU A N 1
ATOM 1449 C CA . GLU A 1 177 ? -1.714 -0.494 8.685 1.00 95.88 177 GLU A CA 1
ATOM 1450 C C . GLU A 1 177 ? -1.211 0.957 8.525 1.00 95.88 177 GLU A C 1
ATOM 1452 O O . GLU A 1 177 ? -0.895 1.384 7.409 1.00 95.88 177 GLU A O 1
ATOM 1457 N N . PRO A 1 178 ? -1.065 1.704 9.632 1.00 96.50 178 PRO A N 1
ATOM 1458 C CA . PRO A 1 178 ? -1.610 1.367 10.943 1.00 96.50 178 PRO A CA 1
ATOM 1459 C C . PRO A 1 178 ? -3.144 1.406 10.903 1.00 96.50 178 PRO A C 1
ATOM 1461 O O . PRO A 1 178 ? -3.720 2.333 10.334 1.00 96.50 178 PRO A O 1
ATOM 1464 N N . ILE A 1 179 ? -3.804 0.413 11.498 1.00 98.12 179 ILE A N 1
A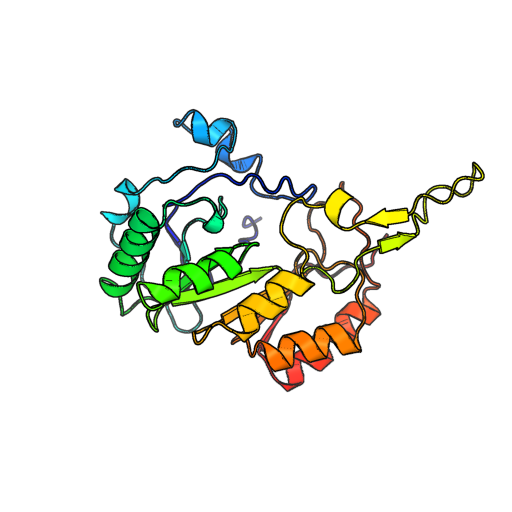TOM 1465 C CA . ILE A 1 179 ? -5.259 0.426 11.643 1.00 98.12 179 ILE A CA 1
ATOM 1466 C C . ILE A 1 179 ? -5.673 1.561 12.585 1.00 98.12 179 ILE A C 1
ATOM 1468 O O . ILE A 1 179 ? -5.179 1.680 13.705 1.00 98.12 179 ILE A O 1
ATOM 1472 N N . MET A 1 180 ? -6.585 2.400 12.115 1.00 97.38 180 MET A N 1
ATOM 1473 C CA . MET A 1 180 ? -7.238 3.464 12.869 1.00 97.38 180 MET A CA 1
ATOM 1474 C C . MET A 1 180 ? -8.730 3.141 12.995 1.00 97.38 180 MET A C 1
ATOM 1476 O O . MET A 1 180 ? -9.264 2.325 12.247 1.00 97.38 180 MET A O 1
ATOM 1480 N N . ASP A 1 181 ? -9.413 3.758 13.951 1.00 96.19 181 ASP A N 1
ATOM 1481 C CA . ASP A 1 181 ? -10.784 3.456 14.318 1.00 96.19 181 ASP A CA 1
ATOM 1482 C C . ASP A 1 181 ? -11.706 3.641 13.118 1.00 96.19 181 ASP A C 1
ATOM 1484 O O . ASP A 1 181 ? -11.593 4.616 12.374 1.00 96.19 181 ASP A O 1
ATOM 1488 N N . PHE A 1 182 ? -12.584 2.666 12.913 1.00 97.75 182 PHE A N 1
ATOM 1489 C CA . PHE A 1 182 ? -13.306 2.444 11.665 1.00 97.75 182 PHE A CA 1
ATOM 1490 C C . PHE A 1 182 ? -14.748 2.004 11.928 1.00 97.75 182 PHE A C 1
ATOM 1492 O O 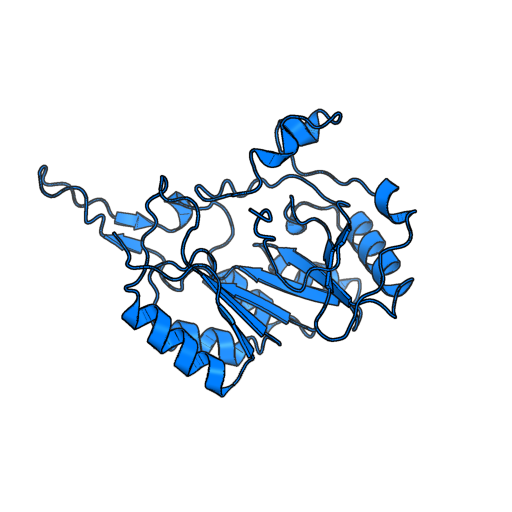. PHE A 1 182 ? -15.079 1.466 12.986 1.00 97.75 182 PHE A O 1
ATOM 1499 N N . ASN A 1 183 ? -15.616 2.162 10.936 1.00 98.31 183 ASN A N 1
ATOM 1500 C CA . ASN A 1 183 ? -16.928 1.535 10.917 1.00 98.31 183 ASN A CA 1
ATOM 1501 C C . ASN A 1 183 ? -16.783 0.084 10.437 1.00 98.31 183 ASN A C 1
ATOM 1503 O O . ASN A 1 183 ? -16.321 -0.167 9.324 1.00 98.31 183 ASN A O 1
ATOM 1507 N N . PHE A 1 184 ? -17.181 -0.870 11.283 1.00 98.62 184 PHE A N 1
ATOM 1508 C CA . PHE A 1 184 ? -16.974 -2.297 11.037 1.00 98.62 184 PHE A CA 1
ATOM 1509 C C . PHE A 1 184 ? -17.640 -2.790 9.748 1.00 98.62 184 PHE A C 1
ATOM 1511 O O . PHE A 1 184 ? -16.969 -3.348 8.881 1.00 98.62 184 PHE A O 1
ATOM 1518 N N . GLY A 1 185 ? -18.945 -2.541 9.593 1.00 98.62 185 GLY A N 1
ATOM 1519 C CA . GLY A 1 185 ? -19.698 -2.986 8.420 1.00 98.62 185 GLY A CA 1
ATOM 1520 C C . GLY A 1 185 ? -19.172 -2.366 7.127 1.00 98.62 185 GLY A C 1
ATOM 1521 O O . GLY A 1 185 ? -19.048 -3.058 6.117 1.00 98.62 185 GLY A O 1
ATOM 1522 N N . LEU A 1 186 ? -18.789 -1.087 7.172 1.00 98.69 186 LEU A N 1
ATOM 1523 C CA . LEU A 1 186 ? -18.246 -0.377 6.018 1.00 98.69 186 LEU A CA 1
ATOM 1524 C C . LEU A 1 186 ? -16.864 -0.899 5.610 1.00 98.69 186 LEU A C 1
ATOM 1526 O O . LEU A 1 186 ? -16.626 -1.085 4.420 1.00 98.69 186 LEU A O 1
ATOM 1530 N N . MET A 1 187 ? -15.981 -1.185 6.572 1.00 98.75 187 MET A N 1
ATOM 1531 C CA . MET A 1 187 ? -14.656 -1.748 6.288 1.00 98.75 187 MET A CA 1
ATOM 1532 C C . MET A 1 187 ? -14.785 -3.123 5.617 1.00 98.75 187 MET A C 1
ATOM 1534 O O . MET A 1 187 ? -14.180 -3.358 4.573 1.00 98.75 187 MET A O 1
ATOM 1538 N N . VAL A 1 188 ? -15.639 -4.003 6.156 1.00 98.88 188 VAL A N 1
ATOM 1539 C CA . VAL A 1 188 ? -15.924 -5.320 5.557 1.00 98.88 188 VAL A CA 1
ATOM 1540 C C . VAL A 1 188 ? -16.515 -5.168 4.153 1.00 98.88 188 VAL A C 1
ATOM 1542 O O . VAL A 1 188 ? -16.087 -5.854 3.224 1.00 98.88 188 VAL A O 1
ATOM 1545 N N . TYR A 1 189 ? -17.468 -4.249 3.974 1.00 98.81 189 TYR A N 1
ATOM 1546 C CA . TYR A 1 189 ? -18.068 -3.960 2.672 1.00 98.81 189 TYR A CA 1
ATOM 1547 C C . TYR A 1 189 ? -17.026 -3.487 1.648 1.00 98.81 189 TYR A C 1
ATOM 1549 O O . TYR A 1 189 ? -16.995 -4.010 0.532 1.00 98.81 189 TYR A O 1
ATOM 1557 N N . TRP A 1 190 ? -16.137 -2.558 2.021 1.00 98.81 190 TRP A N 1
ATOM 1558 C CA . TRP A 1 190 ? -15.063 -2.087 1.144 1.00 98.81 190 TRP A CA 1
ATOM 1559 C C . TRP A 1 190 ? -14.155 -3.233 0.700 1.00 98.81 190 TRP A C 1
ATOM 1561 O O . TRP A 1 190 ? -13.897 -3.362 -0.495 1.00 98.81 190 TRP A O 1
ATOM 1571 N N . MET A 1 191 ? -13.727 -4.104 1.619 1.00 98.81 191 MET A N 1
ATOM 1572 C CA . MET A 1 191 ? -12.849 -5.231 1.277 1.00 98.81 191 MET A CA 1
ATOM 1573 C C . MET A 1 191 ? -13.531 -6.229 0.333 1.00 98.81 191 MET A C 1
ATOM 1575 O O . MET A 1 191 ? -12.924 -6.642 -0.656 1.00 98.81 191 MET A O 1
ATOM 1579 N N . LYS A 1 192 ? -14.816 -6.543 0.558 1.00 98.81 192 LYS A N 1
ATOM 1580 C CA . LYS A 1 192 ? -15.603 -7.399 -0.350 1.00 98.81 192 LYS A CA 1
ATOM 1581 C C . LYS A 1 192 ? -15.717 -6.822 -1.759 1.00 98.81 192 LYS A C 1
ATOM 1583 O O . LYS A 1 192 ? -15.742 -7.576 -2.725 1.00 98.81 192 LYS A O 1
ATOM 1588 N N . LYS A 1 193 ? -15.816 -5.497 -1.888 1.00 98.81 193 LYS A N 1
ATOM 1589 C CA . LYS A 1 193 ? -15.913 -4.821 -3.188 1.00 98.81 193 LYS A CA 1
ATOM 1590 C C . LYS A 1 193 ? -14.566 -4.719 -3.898 1.00 98.81 193 LYS A C 1
ATOM 1592 O O . LYS A 1 193 ? -14.518 -4.921 -5.107 1.00 98.81 193 LYS A O 1
ATOM 1597 N N . ILE A 1 194 ? -13.485 -4.463 -3.161 1.00 98.75 194 ILE A N 1
ATOM 1598 C CA . ILE A 1 194 ? -12.129 -4.418 -3.725 1.00 98.75 194 ILE A CA 1
ATOM 1599 C C . ILE A 1 194 ? -11.699 -5.801 -4.232 1.00 98.75 194 ILE A C 1
ATOM 1601 O O . ILE A 1 194 ? -11.092 -5.870 -5.301 1.00 98.75 194 ILE A O 1
ATOM 1605 N N . ARG A 1 195 ? -12.043 -6.873 -3.499 1.00 98.56 195 ARG A N 1
ATOM 1606 C CA . ARG A 1 195 ? -11.611 -8.261 -3.755 1.00 98.56 195 ARG A CA 1
ATOM 1607 C C . ARG A 1 195 ? -10.074 -8.407 -3.799 1.00 98.56 195 ARG A C 1
ATOM 1609 O O . ARG A 1 195 ? -9.542 -8.810 -4.831 1.00 98.56 195 ARG A O 1
ATOM 1616 N N . PRO A 1 196 ? -9.343 -8.022 -2.733 1.00 98.56 196 PRO A N 1
ATOM 1617 C CA . PRO A 1 196 ? -7.899 -8.241 -2.682 1.00 98.56 196 PRO A CA 1
ATOM 1618 C C . PRO A 1 196 ? -7.567 -9.736 -2.582 1.00 98.56 196 PRO A C 1
ATOM 1620 O O . PRO A 1 196 ? -8.369 -10.510 -2.071 1.00 98.56 196 PRO A O 1
ATOM 1623 N N . GLU A 1 197 ? -6.375 -10.127 -3.030 1.00 98.25 197 GLU A N 1
ATOM 1624 C CA . GLU A 1 197 ? -5.842 -11.483 -2.823 1.00 98.25 197 GLU A CA 1
ATOM 1625 C C . GLU A 1 197 ? -5.522 -11.724 -1.348 1.00 98.25 197 GLU A C 1
ATOM 1627 O O . GLU A 1 197 ? -5.810 -12.785 -0.801 1.00 98.25 197 GLU A O 1
ATOM 1632 N N . TYR A 1 198 ? -4.950 -10.712 -0.697 1.00 97.31 198 TYR A N 1
ATOM 1633 C CA . TYR A 1 198 ? -4.630 -10.747 0.720 1.00 97.31 198 TYR A CA 1
ATOM 1634 C C . TYR A 1 198 ? -4.657 -9.350 1.343 1.00 97.31 198 TYR A C 1
ATOM 1636 O O . TYR A 1 198 ? -4.474 -8.319 0.676 1.00 97.31 198 TYR A O 1
ATOM 1644 N N . ILE A 1 199 ? -4.891 -9.325 2.654 1.00 98.75 199 ILE A N 1
ATOM 1645 C CA . ILE A 1 199 ? -4.968 -8.116 3.471 1.00 98.75 199 ILE A CA 1
ATOM 1646 C C . ILE A 1 199 ? -3.935 -8.187 4.593 1.00 98.75 199 ILE A C 1
ATOM 1648 O O . ILE A 1 199 ? -3.946 -9.123 5.386 1.00 98.75 199 ILE A O 1
ATOM 1652 N N . TYR A 1 200 ? -3.094 -7.162 4.726 1.00 98.56 200 TYR A N 1
ATOM 1653 C CA . TYR A 1 200 ? -2.274 -6.978 5.928 1.00 98.56 200 TYR A CA 1
ATOM 1654 C C . TYR A 1 200 ? -3.013 -6.127 6.953 1.00 98.56 200 TYR A C 1
ATOM 1656 O O . TYR A 1 200 ? -3.549 -5.082 6.592 1.00 98.56 200 TYR A O 1
ATOM 1664 N N . ILE A 1 201 ? -2.999 -6.516 8.229 1.00 98.56 201 ILE A N 1
ATOM 1665 C CA . ILE A 1 201 ? -3.639 -5.744 9.308 1.00 98.56 201 ILE A CA 1
ATOM 1666 C C . ILE A 1 201 ? -2.692 -5.615 10.494 1.00 98.56 201 ILE A C 1
ATOM 1668 O O . ILE A 1 201 ? -2.161 -6.612 10.986 1.00 98.56 201 ILE A O 1
ATOM 1672 N N . GLY A 1 202 ? -2.491 -4.391 10.981 1.00 97.25 202 GLY A N 1
ATOM 1673 C CA . GLY A 1 202 ? -1.619 -4.150 12.126 1.00 97.25 202 GLY A CA 1
ATOM 1674 C C . GLY A 1 202 ? -1.800 -2.781 12.761 1.00 97.25 202 GLY A C 1
ATOM 1675 O O . GLY A 1 202 ? -2.150 -1.806 12.099 1.00 97.25 202 GLY A O 1
ATOM 1676 N N . PHE A 1 203 ? -1.526 -2.713 14.059 1.00 96.19 203 PHE A N 1
ATOM 1677 C CA . PHE A 1 203 ? -1.438 -1.467 14.812 1.00 96.19 203 PHE A CA 1
ATOM 1678 C C . PHE A 1 203 ? -0.155 -0.703 14.474 1.00 96.19 203 PHE A C 1
ATOM 1680 O O . PHE A 1 203 ? 0.793 -1.254 13.908 1.00 96.19 203 PHE A O 1
ATOM 1687 N N . ASN A 1 204 ? -0.099 0.572 14.859 1.00 94.12 204 ASN A N 1
ATOM 1688 C CA . ASN A 1 204 ? 1.109 1.363 14.692 1.00 94.12 204 ASN A CA 1
ATOM 1689 C C . ASN A 1 204 ? 2.254 0.785 15.534 1.00 94.12 204 ASN A C 1
ATOM 1691 O O . ASN A 1 204 ? 2.139 0.631 16.756 1.00 94.12 204 ASN A O 1
ATOM 1695 N N . SER A 1 205 ? 3.375 0.512 14.868 1.00 90.25 205 SER A N 1
ATOM 1696 C CA . SER A 1 205 ? 4.608 0.030 15.493 1.00 90.25 205 SER A CA 1
ATOM 1697 C C . SER A 1 205 ? 5.391 1.136 16.203 1.00 90.25 205 SER A C 1
ATOM 1699 O O . SER A 1 205 ? 6.185 0.848 17.097 1.00 90.25 205 SER A O 1
ATOM 1701 N N . ASN A 1 206 ? 5.155 2.409 15.865 1.00 89.19 206 ASN A N 1
ATOM 1702 C CA . ASN A 1 206 ? 5.784 3.537 16.546 1.00 89.19 206 ASN A CA 1
ATOM 1703 C C . ASN A 1 206 ? 4.942 4.011 17.741 1.00 89.19 206 ASN A C 1
ATOM 1705 O O . ASN A 1 206 ? 4.115 4.911 17.607 1.00 89.19 206 ASN A O 1
ATOM 1709 N N . ASN A 1 207 ? 5.211 3.455 18.923 1.00 83.62 207 ASN A N 1
ATOM 1710 C CA . ASN A 1 207 ? 4.507 3.775 20.172 1.00 83.62 207 ASN A CA 1
ATOM 1711 C C . ASN A 1 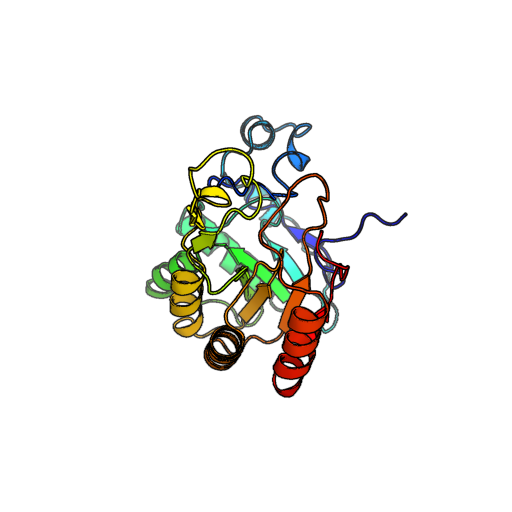207 ? 4.615 5.243 20.637 1.00 83.62 207 ASN A C 1
ATOM 1713 O O . ASN A 1 207 ? 3.868 5.646 21.524 1.00 83.62 207 ASN A O 1
ATOM 1717 N N . LYS A 1 208 ? 5.507 6.054 20.050 1.00 87.62 208 LYS A N 1
ATOM 1718 C CA . LYS A 1 208 ? 5.597 7.497 20.337 1.00 87.62 208 LYS A CA 1
ATOM 1719 C C . LYS A 1 208 ? 4.498 8.306 19.650 1.00 87.62 208 LYS A C 1
ATOM 1721 O O . LYS A 1 208 ? 4.326 9.480 19.959 1.00 87.62 208 LYS A O 1
ATOM 1726 N N . ILE A 1 209 ? 3.797 7.708 18.687 1.00 88.94 209 ILE A N 1
ATOM 1727 C CA . ILE A 1 209 ? 2.764 8.370 17.897 1.00 88.94 209 ILE A CA 1
ATOM 1728 C C . ILE A 1 209 ? 1.417 7.770 18.267 1.00 88.94 209 ILE A C 1
ATOM 1730 O O . ILE A 1 209 ? 1.131 6.614 17.946 1.00 88.94 209 ILE A O 1
ATOM 1734 N N . LYS A 1 210 ? 0.578 8.596 18.893 1.00 89.81 210 LYS A N 1
ATOM 1735 C CA . LYS A 1 210 ? -0.805 8.251 19.192 1.00 89.81 210 LYS A CA 1
ATOM 1736 C C . LYS A 1 210 ? -1.695 8.532 17.971 1.00 89.81 210 LYS A C 1
ATOM 1738 O 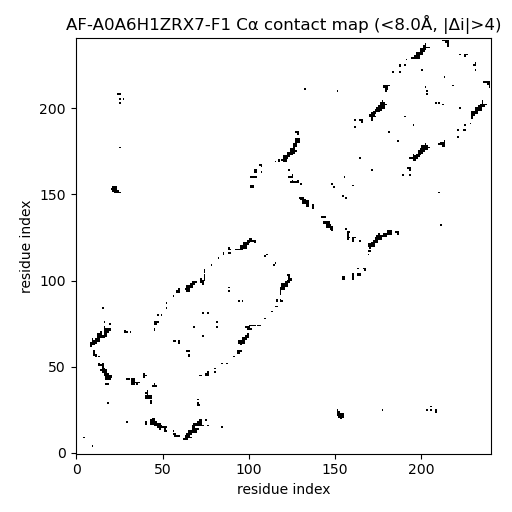O . LYS A 1 210 ? -1.860 9.675 17.554 1.00 89.81 210 LYS A O 1
ATOM 1743 N N . LEU A 1 211 ? -2.241 7.473 17.386 1.00 92.81 211 LEU A N 1
ATOM 1744 C CA . LEU A 1 211 ? -3.244 7.452 16.314 1.00 92.81 211 LEU A CA 1
ATOM 1745 C C . LEU A 1 211 ? -4.597 6.995 16.875 1.00 92.81 211 LEU A C 1
ATOM 1747 O O . LEU A 1 211 ? -4.609 6.235 17.823 1.00 92.81 211 LEU A O 1
ATOM 1751 N N . PRO A 1 212 ? -5.750 7.368 16.324 1.00 93.69 212 PRO A N 1
ATOM 1752 C CA . PRO A 1 212 ? -7.028 6.929 16.874 1.00 93.69 212 PRO A CA 1
ATOM 1753 C C . PRO A 1 212 ? -7.211 5.429 16.601 1.00 93.69 212 PRO A C 1
ATOM 1755 O O . PRO A 1 212 ? -7.844 5.071 15.628 1.00 93.69 212 PRO A O 1
ATOM 1758 N N . GLU A 1 213 ? -6.593 4.540 17.375 1.00 95.12 213 GLU A N 1
ATOM 1759 C CA . GLU A 1 213 ? -6.595 3.096 17.149 1.00 95.12 213 GLU A CA 1
ATOM 1760 C C . GLU A 1 213 ? -7.885 2.469 17.711 1.00 95.12 213 GLU A C 1
ATOM 1762 O O . GLU A 1 213 ? -8.365 2.879 18.771 1.00 95.12 213 GLU A O 1
ATOM 1767 N N . PRO A 1 214 ? -8.467 1.465 17.033 1.00 95.88 214 PRO A N 1
ATOM 1768 C CA . PRO A 1 214 ? -9.595 0.703 17.566 1.00 95.88 214 PRO A CA 1
ATOM 1769 C C . 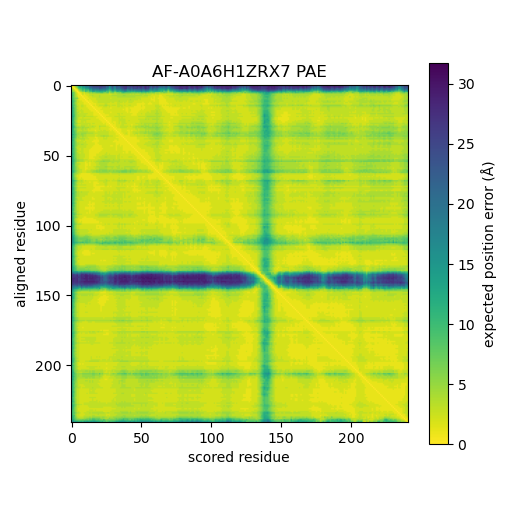PRO A 1 214 ? -9.159 -0.169 18.757 1.00 95.88 214 PRO A C 1
ATOM 1771 O O . PRO A 1 214 ? -7.976 -0.431 18.970 1.00 95.88 214 PRO A O 1
ATOM 1774 N N . SER A 1 215 ? -10.119 -0.703 19.516 1.00 96.69 215 SER A N 1
ATOM 1775 C CA . SER A 1 215 ? -9.801 -1.716 20.529 1.00 96.69 215 SER A CA 1
ATOM 1776 C C . SER A 1 215 ? -9.256 -2.999 19.885 1.00 96.69 215 SER A C 1
ATOM 1778 O O . SER A 1 215 ? -9.641 -3.362 18.772 1.00 96.69 215 SER A O 1
ATOM 1780 N N . LEU A 1 216 ? -8.408 -3.736 20.615 1.00 97.62 216 LEU A N 1
ATOM 1781 C CA . LEU A 1 216 ? -7.886 -5.033 20.160 1.00 97.62 216 LEU A CA 1
ATOM 1782 C C . LEU A 1 216 ? -9.019 -5.996 19.776 1.00 97.62 216 LEU A C 1
ATOM 1784 O O . LEU A 1 216 ? -8.958 -6.608 18.716 1.00 97.62 216 LEU A O 1
ATOM 1788 N N . MET A 1 217 ? -10.078 -6.057 20.590 1.00 98.00 217 MET A N 1
ATOM 1789 C CA . MET A 1 217 ? -11.257 -6.885 20.325 1.00 98.00 217 MET A CA 1
ATOM 1790 C C . MET A 1 217 ? -11.940 -6.508 19.003 1.00 98.00 217 MET A C 1
ATOM 1792 O O . MET A 1 217 ? -12.258 -7.384 18.205 1.00 98.00 217 MET A O 1
ATOM 1796 N N . LYS A 1 218 ? -12.123 -5.209 18.727 1.00 98.19 218 LYS A N 1
ATOM 1797 C CA . LYS A 1 218 ? -12.727 -4.739 17.470 1.00 98.19 218 LYS A CA 1
ATOM 1798 C C . LYS A 1 218 ? -11.865 -5.105 16.257 1.00 98.19 218 LYS A C 1
ATOM 1800 O O . LYS A 1 218 ? -12.406 -5.500 15.227 1.00 98.19 218 LYS A O 1
ATOM 1805 N N . THR A 1 219 ? -10.541 -5.019 16.381 1.00 98.50 219 THR A N 1
ATOM 1806 C CA . THR A 1 219 ? -9.606 -5.461 15.334 1.00 98.50 219 THR A CA 1
ATOM 1807 C C . THR A 1 219 ? -9.637 -6.976 15.136 1.00 98.50 219 THR A C 1
ATOM 1809 O O . THR A 1 219 ? -9.638 -7.430 13.998 1.00 98.50 219 THR A O 1
ATOM 1812 N N . GLN A 1 220 ? -9.702 -7.766 16.212 1.00 98.62 220 GLN A N 1
ATOM 1813 C CA . GLN A 1 220 ? -9.789 -9.230 16.137 1.00 98.62 220 GLN A CA 1
ATOM 1814 C C . GLN A 1 220 ? -11.073 -9.689 15.441 1.00 98.62 220 GLN A C 1
ATOM 1816 O O . GLN A 1 220 ? -11.000 -10.517 14.539 1.00 98.62 220 GLN A O 1
ATOM 1821 N N . LEU A 1 221 ? -12.216 -9.080 15.772 1.00 98.69 221 LEU A N 1
ATOM 1822 C CA . LEU A 1 221 ? -13.481 -9.337 15.077 1.00 98.69 221 LEU A CA 1
ATOM 1823 C C . LEU A 1 221 ? -13.401 -8.979 13.586 1.00 98.69 221 LEU A C 1
ATOM 1825 O O . LEU A 1 221 ? -13.997 -9.656 12.751 1.00 98.69 221 LEU A O 1
ATOM 1829 N N . LEU A 1 222 ? -12.675 -7.909 13.227 1.00 98.81 222 LEU A N 1
ATOM 1830 C CA . LEU A 1 222 ? -12.480 -7.550 11.820 1.00 98.81 222 LEU A CA 1
ATOM 1831 C C . LEU A 1 222 ? -11.632 -8.608 11.111 1.00 98.81 222 LEU A C 1
ATOM 1833 O O . LEU A 1 222 ? -11.994 -9.020 10.015 1.00 98.81 222 LEU A O 1
ATOM 1837 N N . ILE A 1 223 ? -10.534 -9.050 11.729 1.00 98.81 223 ILE A N 1
ATOM 1838 C CA . ILE A 1 223 ? -9.671 -10.109 11.187 1.00 98.81 223 ILE A CA 1
ATOM 1839 C C . ILE A 1 223 ? -10.490 -11.375 10.936 1.00 98.81 223 ILE A C 1
ATOM 1841 O O . ILE A 1 223 ? -10.483 -11.867 9.814 1.00 98.81 223 ILE A O 1
ATOM 1845 N N . GLU A 1 224 ? -11.239 -11.852 11.933 1.00 98.75 224 GLU A N 1
ATOM 1846 C CA . GLU A 1 224 ? -12.110 -13.027 11.806 1.00 98.75 224 GLU A CA 1
ATOM 1847 C C . GLU A 1 224 ? -13.071 -12.879 10.621 1.00 98.75 224 GLU A C 1
ATOM 1849 O O . GLU A 1 224 ? -13.135 -13.751 9.756 1.00 98.75 224 GLU A O 1
ATOM 1854 N N . LYS A 1 225 ? -13.744 -11.726 10.519 1.00 98.81 225 LYS A N 1
ATOM 1855 C CA . LYS A 1 225 ? -14.727 -11.483 9.462 1.00 98.81 225 LYS A CA 1
ATOM 1856 C C . LYS A 1 225 ? -14.119 -11.385 8.063 1.00 98.81 225 LYS A C 1
ATOM 1858 O O . LYS A 1 225 ? -14.762 -11.775 7.090 1.00 98.81 225 LYS A O 1
ATOM 1863 N N . LEU A 1 226 ? -12.924 -10.815 7.936 1.00 98.81 226 LEU A N 1
ATOM 1864 C CA . LEU A 1 226 ? -12.222 -10.713 6.656 1.00 98.81 226 LEU A CA 1
ATOM 1865 C C . LEU A 1 226 ? -11.665 -12.078 6.220 1.00 98.81 226 LEU A C 1
ATOM 1867 O O . LEU A 1 226 ? -11.772 -12.419 5.044 1.00 98.81 226 LEU A O 1
ATOM 1871 N N . SER A 1 227 ? -11.180 -12.888 7.165 1.00 98.69 227 SER A N 1
ATOM 1872 C CA . SER A 1 227 ? -10.677 -14.246 6.912 1.00 98.69 227 SER A CA 1
ATOM 1873 C C . SER A 1 227 ? -11.727 -15.201 6.336 1.00 98.69 227 SER A C 1
ATOM 1875 O O . SER A 1 227 ? -11.366 -16.214 5.747 1.00 98.69 227 SER A O 1
ATOM 1877 N N . GLU A 1 228 ? -13.021 -14.885 6.451 1.00 98.62 228 GLU A N 1
ATOM 1878 C CA . GLU A 1 228 ? -14.092 -15.655 5.803 1.00 98.62 228 GLU A CA 1
ATOM 1879 C C . GLU A 1 228 ? -14.033 -15.615 4.263 1.00 98.62 228 GLU A C 1
ATOM 1881 O O . GLU A 1 228 ? -14.633 -16.472 3.616 1.00 98.62 228 GLU A O 1
ATOM 1886 N N . PHE A 1 229 ? -13.388 -14.611 3.653 1.00 98.44 229 PHE A N 1
ATOM 1887 C CA . PHE A 1 229 ? -13.427 -14.424 2.193 1.00 98.44 229 PHE A CA 1
ATOM 1888 C C . PHE A 1 229 ? -12.119 -13.961 1.543 1.00 98.44 229 PHE A C 1
ATOM 1890 O O . PHE A 1 229 ? -12.063 -13.846 0.320 1.00 98.44 229 PHE A O 1
ATOM 1897 N N . THR A 1 230 ? -11.082 -13.658 2.319 1.00 98.25 230 THR A N 1
ATOM 1898 C CA . THR A 1 230 ? -9.761 -13.276 1.808 1.00 98.25 230 THR A CA 1
ATOM 1899 C C . THR A 1 230 ? -8.693 -13.703 2.802 1.00 98.25 230 THR A C 1
ATOM 1901 O O . THR A 1 230 ? -8.952 -13.780 4.001 1.00 98.25 230 THR A O 1
ATOM 1904 N N . GLU A 1 231 ? -7.472 -13.944 2.333 1.00 98.12 231 GLU A N 1
ATOM 1905 C CA . GLU A 1 231 ? -6.357 -14.217 3.237 1.00 98.12 231 GLU A CA 1
ATOM 1906 C C . GLU A 1 231 ? -6.028 -12.960 4.066 1.00 98.12 231 GLU A C 1
ATOM 1908 O O . GLU A 1 231 ? -5.890 -11.860 3.521 1.00 98.12 231 GLU A O 1
ATOM 1913 N N . VAL A 1 232 ? -5.896 -13.110 5.387 1.00 98.56 232 VAL A N 1
ATOM 1914 C CA . VAL A 1 232 ? -5.534 -12.017 6.300 1.00 98.56 232 VAL A CA 1
ATOM 1915 C C . VAL A 1 232 ? -4.199 -12.320 6.971 1.00 98.56 232 VAL A C 1
ATOM 1917 O O . VAL A 1 232 ? -4.054 -13.301 7.696 1.00 98.56 232 VAL A O 1
ATOM 1920 N N . ARG A 1 233 ? -3.229 -11.426 6.775 1.00 97.69 233 ARG A N 1
ATOM 1921 C CA . ARG A 1 233 ? -1.875 -11.496 7.332 1.00 97.69 233 ARG A CA 1
ATOM 1922 C C . ARG A 1 233 ? -1.732 -10.488 8.465 1.00 97.69 233 ARG A C 1
ATOM 1924 O O . ARG A 1 233 ? -1.702 -9.271 8.257 1.00 97.69 233 ARG A O 1
ATOM 1931 N N . THR A 1 234 ? -1.661 -10.983 9.693 1.00 97.06 234 THR A N 1
ATOM 1932 C CA . THR A 1 234 ? -1.573 -10.128 10.882 1.00 97.06 234 THR A CA 1
ATOM 1933 C C . THR A 1 234 ? -0.152 -9.637 11.126 1.00 97.06 234 THR A C 1
ATOM 1935 O O . THR A 1 234 ? 0.808 -10.399 11.024 1.00 97.06 234 THR A O 1
ATOM 1938 N N . LYS A 1 235 ? -0.026 -8.371 11.520 1.00 94.44 235 LYS A N 1
ATOM 1939 C CA . LYS A 1 235 ? 1.218 -7.762 12.002 1.00 94.44 235 LYS A CA 1
ATOM 1940 C C . LYS A 1 235 ? 1.103 -7.478 13.501 1.00 94.44 235 LYS A C 1
ATOM 1942 O O . LYS A 1 235 ? 0.520 -8.275 14.229 1.00 94.44 235 LYS A O 1
ATOM 1947 N N . LEU A 1 236 ? 1.663 -6.371 13.993 1.00 93.88 236 LEU A N 1
ATOM 1948 C CA . LEU A 1 236 ? 1.595 -6.021 15.412 1.00 93.88 236 LEU A CA 1
ATOM 1949 C C . LEU A 1 236 ? 0.135 -5.931 15.883 1.00 93.88 236 LEU A C 1
ATOM 1951 O O . LEU A 1 236 ? -0.605 -5.074 15.406 1.00 93.88 236 LEU A O 1
ATOM 1955 N N . LEU A 1 237 ? -0.241 -6.766 16.854 1.00 95.25 237 LEU A N 1
ATOM 1956 C CA . LEU A 1 237 ? -1.513 -6.710 17.576 1.00 95.25 237 LEU A CA 1
ATOM 1957 C C . LEU A 1 237 ? -1.241 -6.452 19.059 1.00 95.25 237 LEU A C 1
ATOM 1959 O O . LEU A 1 237 ? -0.509 -7.198 19.704 1.00 95.25 237 LEU A O 1
ATOM 1963 N N . ARG A 1 238 ? -1.819 -5.379 19.606 1.00 93.75 238 ARG A N 1
ATOM 1964 C CA . ARG A 1 238 ? -1.693 -5.013 21.024 1.00 93.75 238 ARG A CA 1
ATOM 1965 C C . ARG A 1 238 ? -2.945 -4.295 21.512 1.00 93.75 238 ARG A C 1
ATOM 1967 O O . ARG A 1 238 ? -3.773 -3.869 20.711 1.00 93.75 238 ARG A O 1
ATOM 1974 N N . LYS A 1 239 ? -3.069 -4.121 22.830 1.00 89.31 239 LYS A N 1
ATOM 1975 C CA . LYS A 1 239 ? -4.051 -3.182 23.384 1.00 89.31 239 LYS A CA 1
ATOM 1976 C C . LYS A 1 239 ? -3.724 -1.757 22.901 1.00 89.31 239 LYS A C 1
ATOM 1978 O O . LYS A 1 239 ? -2.551 -1.369 22.849 1.00 89.31 239 LYS A O 1
ATOM 1983 N N . ALA A 1 240 ? -4.760 -1.017 22.510 1.00 81.69 240 ALA A N 1
ATOM 1984 C CA . ALA A 1 240 ? -4.674 0.428 22.320 1.00 81.69 240 ALA A CA 1
ATOM 1985 C C . ALA A 1 240 ? -4.447 1.113 23.682 1.00 81.69 240 ALA A C 1
ATOM 1987 O O . ALA A 1 240 ? -4.711 0.499 24.721 1.00 81.69 240 ALA A O 1
ATOM 1988 N N . TRP A 1 241 ? -3.894 2.326 23.667 1.00 80.44 241 TRP A N 1
ATOM 1989 C CA . TRP A 1 241 ? -3.597 3.106 24.876 1.00 80.44 241 TRP A CA 1
ATOM 1990 C C . TRP A 1 241 ? -4.820 3.834 25.437 1.00 80.44 241 TRP A C 1
ATOM 1992 O O . TRP A 1 241 ? -5.827 3.982 24.707 1.00 80.44 241 TRP A O 1
#

Mean predicted aligned error: 4.42 Å

InterPro domains:
  IPR058240 Radical SAM superfamily [SSF102114] (16-107)

Nearest PDB structures (foldseek):
  6b4c-assembly9_I  TM=5.651E-01  e=4.213E-03  Trichoderma virens Gv29-8
  6b4c-assembly5_E  TM=5.348E-01  e=6.129E-03  Trichoderma virens Gv29-8
  8f6n-assembly2_D  TM=4.414E-01  e=3.311E-02  Sus scrofa
  4tlc-assembly1_D  TM=4.908E-01  e=4.907E+00  Synechococcus elongatus PCC 7942 = FACHB-805
  4tlc-assembly1_B  TM=2.957E-01  e=1.922E+00  Synechococcus elongatus PCC 7942 = FACHB-805

Foldseek 3Di:
DPPDDPDPLEPEEQQQKAAEDFPFVLDPQQCVQCVPPDPCSNRRNIDGDCVSLVDDDDAHDVPHAYEYNPRYACLPPDLVSVVVVQVSCVVPVNGAYEHEHLALLSVVVSVVPPARDQSYEYEYEQQEADFWDWPPPDPPDPDTDIDGPSVRTNRDHSVNVLVSLLPHPYAYEYENPQHAYYDLVVVLVSCVSSVHQEYEYEHRPPPVDQGRHDALVSSVVSQVSNVVRHHYHYDYGDGHD

Sequence (241 aa):
MTRDRMYQERAGNISAFRGCSFGCTYCAFRNTLRRSSCEKCRIFEPHAHLEVLDKTPPKTKPDEFITIGLTGDISFMDPAEFIGILGYCLKWFDRTFLIQSKNPDYFGKLMERTWIPNNVIIGTTIETTTQYWDSKEQWEQNDKKILSYSNYSKAPHPSLRYRAMVELDCRKMITIEPIMDFNFGLMVYWMKKIRPEYIYIGFNSNNKIKLPEPSLMKTQLLIEKLSEFTEVRTKLLRKAW

Secondary structure (DSSP, 8-state):
-----SSTTEEEEE--EEB-SS--TT-SSTTTTTT-SSHHHHTT--EE-GGGGGSPPPP--TT-EEEESTTB-GGGS-HHHHHHHHHHHHHTTTS-EEEE-S-THHHHHHHTT----TTEEEEEE---S-SEEE-SS-SSSS---EEEGGGT--SPPHHHHHHHHHH--SEEEEEE-S-----HHHHHHHHHHH--SEEEE---S-TTS---PPPHHHHHHHHHHHHTTSEEEE-------

Organism: NCBI:txid1070528